Protein 2DCL (pdb70)

InterPro domains:
  IPR003793 UPF0166 [PF02641] (11-104)
  IPR011322 Nitrogen regulatory PII-like, alpha/beta [SSF54913] (8-104)
  IPR015867 Nitrogen regulatory protein PII/ATP phosphoribosyltransferase, C-terminal [G3DSA:3.30.70.120] (1-127)

Structure (mmCIF, N/CA/C/O backbone):
data_2DCL
#
_entry.id   2DCL
#
_cell.length_a   107.562
_cell.length_b   59.647
_cell.length_c   66.738
_cell.angle_alpha   90.00
_cell.angle_beta   122.47
_cell.angle_gamma   90.00
#
_symmetry.space_group_name_H-M   'C 1 2 1'
#
loop_
_entity.id
_entity.type
_entity.pdbx_description
1 polymer 'Hypothetical UPF0166 protein PH1503'
2 non-polymer 'ADENOSINE MONOPHOSPHATE'
3 water water
#
loop_
_atom_site.group_PDB
_atom_site.id
_atom_site.type_symbol
_atom_site.label_atom_id
_atom_site.label_alt_id
_atom_site.label_comp_id
_atom_site.label_asym_id
_atom_site.label_entity_id
_atom_site.label_seq_id
_atom_site.pdbx_PDB_ins_code
_atom_site.Cartn_x
_atom_site.Cartn_y
_atom_site.Cartn_z
_atom_site.occupancy
_atom_site.B_iso_or_equiv
_atom_site.auth_seq_id
_atom_site.auth_comp_id
_atom_site.auth_asym_id
_atom_site.auth_atom_id
_atom_site.pdbx_PDB_model_num
ATOM 1 N N . VAL A 1 2 ? 22.762 -51.452 -27.752 1.00 51.82 2 VAL A N 1
ATOM 2 C CA . VAL A 1 2 ? 21.998 -51.399 -26.476 1.00 53.21 2 VAL A CA 1
ATOM 3 C C . VAL A 1 2 ? 20.498 -51.313 -26.771 1.00 53.41 2 VAL A C 1
ATOM 4 O O . VAL A 1 2 ? 20.100 -51.193 -27.926 1.00 55.12 2 VAL A O 1
ATOM 8 N N . GLU A 1 3 ? 19.676 -51.374 -25.728 1.00 54.04 3 GLU A N 1
ATOM 9 C CA . GLU A 1 3 ? 18.226 -51.344 -25.880 1.00 56.55 3 GLU A CA 1
ATOM 10 C C . GLU A 1 3 ? 17.540 -50.176 -25.192 1.00 55.68 3 GLU A C 1
ATOM 11 O O . GLU A 1 3 ? 17.922 -49.768 -24.094 1.00 57.29 3 GLU A O 1
ATOM 17 N N . VAL A 1 4 ? 16.508 -49.653 -25.845 1.00 53.49 4 VAL A N 1
ATOM 18 C CA . VAL A 1 4 ? 15.725 -48.550 -25.306 1.00 51.32 4 VAL A CA 1
ATOM 19 C C . VAL A 1 4 ? 14.270 -48.873 -25.613 1.00 51.54 4 VAL A C 1
ATOM 20 O O . VAL A 1 4 ? 13.995 -49.824 -26.337 1.00 50.91 4 VAL A O 1
ATOM 24 N N . GLU A 1 5 ? 13.339 -48.112 -25.050 1.00 52.64 5 GLU A N 1
ATOM 25 C CA . GLU A 1 5 ? 11.925 -48.351 -25.313 1.00 54.72 5 GLU A CA 1
ATOM 26 C C . GLU A 1 5 ? 11.475 -47.550 -26.522 1.00 54.45 5 GLU A C 1
ATOM 27 O O . GLU A 1 5 ? 10.785 -48.080 -27.395 1.00 54.83 5 GLU A O 1
ATOM 33 N N . HIS A 1 6 ? 11.876 -46.277 -26.565 1.00 52.34 6 HIS A N 1
ATOM 34 C CA . HIS A 1 6 ? 11.537 -45.376 -27.662 1.00 50.32 6 HIS A CA 1
ATOM 35 C C . HIS A 1 6 ? 12.502 -44.199 -27.764 1.00 49.61 6 HIS A C 1
ATOM 36 O O . HIS A 1 6 ? 12.913 -43.632 -26.753 1.00 47.93 6 HIS A O 1
ATOM 43 N N . TRP A 1 7 ? 12.845 -43.822 -28.990 1.00 48.97 7 TRP A N 1
ATOM 44 C CA . TRP A 1 7 ? 13.707 -42.670 -29.220 1.00 48.18 7 TRP A CA 1
ATOM 45 C C . TRP A 1 7 ? 12.897 -41.602 -29.950 1.00 48.80 7 TRP A C 1
ATOM 46 O O . TRP A 1 7 ? 13.446 -40.635 -30.459 1.00 48.88 7 TRP A O 1
ATOM 57 N N . ASN A 1 8 ? 11.580 -41.788 -29.977 1.00 50.09 8 ASN A N 1
ATOM 58 C CA . ASN A 1 8 ? 10.667 -40.897 -30.689 1.00 51.75 8 ASN A CA 1
ATOM 59 C C . ASN A 1 8 ? 9.659 -40.226 -29.750 1.00 50.70 8 ASN A C 1
ATOM 60 O O . ASN A 1 8 ? 8.690 -39.607 -30.188 1.00 52.16 8 ASN A O 1
ATOM 65 N N . THR A 1 9 ? 9.886 -40.365 -28.458 1.00 47.33 9 THR A N 1
ATOM 66 C CA . THR A 1 9 ? 8.995 -39.814 -27.463 1.00 44.64 9 THR A CA 1
ATOM 67 C C . THR A 1 9 ? 9.218 -38.338 -27.160 1.00 42.21 9 THR A C 1
ATOM 68 O O . THR A 1 9 ? 10.267 -37.775 -27.446 1.00 42.49 9 THR A O 1
ATOM 72 N N . LEU A 1 10 ? 8.203 -37.720 -26.576 1.00 42.22 10 LEU A N 1
ATOM 73 C CA . LEU A 1 10 ? 8.256 -36.317 -26.190 1.00 42.91 10 LEU A CA 1
ATOM 74 C C . LEU A 1 10 ? 7.716 -36.228 -24.772 1.00 40.04 10 LEU A C 1
ATOM 75 O O . LEU A 1 10 ? 6.905 -37.046 -24.364 1.00 39.16 10 LEU A O 1
ATOM 80 N N . ARG A 1 11 ? 8.162 -35.215 -24.040 1.00 40.28 11 ARG A N 1
ATOM 81 C CA . ARG A 1 11 ? 7.713 -34.961 -22.680 1.00 38.36 11 ARG A CA 1
ATOM 82 C C . ARG A 1 11 ? 6.775 -33.752 -22.744 1.00 36.52 11 ARG A C 1
ATOM 83 O O . ARG A 1 11 ? 7.180 -32.670 -23.146 1.00 35.39 11 ARG A O 1
ATOM 91 N N . LEU A 1 12 ? 5.522 -33.947 -22.364 1.00 35.82 12 LEU A N 1
ATOM 92 C CA . LEU A 1 12 ? 4.543 -32.871 -22.384 1.00 40.57 12 LEU A CA 1
ATOM 93 C C . LEU A 1 12 ? 4.405 -32.333 -20.957 1.00 41.15 12 LEU A C 1
ATOM 94 O O . LEU A 1 12 ? 4.254 -33.113 -20.019 1.00 41.10 12 LEU A O 1
ATOM 99 N N . ARG A 1 13 ? 4.469 -31.017 -20.786 1.00 41.86 13 ARG A N 1
ATOM 100 C CA . ARG A 1 13 ? 4.315 -30.444 -19.449 1.00 45.51 13 ARG A CA 1
ATOM 101 C C . ARG A 1 13 ? 3.239 -29.373 -19.421 1.00 45.93 13 ARG A C 1
ATOM 102 O O . ARG A 1 13 ? 3.326 -28.344 -20.089 1.00 44.55 13 ARG A O 1
ATOM 110 N N . ILE A 1 14 ? 2.226 -29.644 -18.615 1.00 46.66 14 ILE A N 1
ATOM 111 C CA . ILE A 1 14 ? 1.091 -28.769 -18.460 1.00 47.54 14 ILE A CA 1
ATOM 112 C C . ILE A 1 14 ? 1.153 -28.060 -17.108 1.00 49.02 14 ILE A C 1
ATOM 113 O O . ILE A 1 14 ? 1.018 -28.690 -16.054 1.00 49.54 14 ILE A O 1
ATOM 118 N N . TYR A 1 15 ? 1.350 -26.747 -17.158 1.00 47.82 15 TYR A N 1
ATOM 119 C CA . TYR A 1 15 ? 1.425 -25.919 -15.970 1.00 49.23 15 TYR A CA 1
ATOM 120 C C . TYR A 1 15 ? 0.108 -25.194 -15.738 1.00 51.28 15 TYR A C 1
ATOM 121 O O . TYR A 1 15 ? -0.294 -24.363 -16.545 1.00 54.64 15 TYR A O 1
ATOM 130 N N . ILE A 1 16 ? -0.557 -25.495 -14.633 1.00 52.87 16 ILE A N 1
ATOM 131 C CA . ILE A 1 16 ? -1.818 -24.850 -14.309 1.00 54.22 16 ILE A CA 1
ATOM 132 C C . ILE A 1 16 ? -1.829 -24.386 -12.858 1.00 56.39 16 ILE A C 1
ATOM 133 O O . ILE A 1 16 ? -0.786 -24.320 -12.198 1.00 57.10 16 ILE A O 1
ATOM 138 N N . GLY A 1 17 ? -3.017 -24.056 -12.370 1.00 57.98 17 GLY A N 1
ATOM 139 C CA . GLY A 1 17 ? -3.156 -23.598 -11.006 1.00 57.87 17 GLY A CA 1
ATOM 140 C C . GLY A 1 17 ? -3.946 -24.615 -10.211 1.00 58.46 17 GLY A C 1
ATOM 141 O O . GLY A 1 17 ? -4.982 -25.099 -10.666 1.00 58.77 17 GLY A O 1
ATOM 142 N N . GLU A 1 18 ? -3.439 -24.942 -9.027 1.00 59.43 18 GLU A N 1
ATOM 143 C CA . GLU A 1 18 ? -4.070 -25.898 -8.129 1.00 62.92 18 GLU A CA 1
ATOM 144 C C . GLU A 1 18 ? -5.558 -25.576 -7.973 1.00 64.96 18 GLU A C 1
ATOM 145 O O . GLU A 1 18 ? -6.393 -26.472 -7.846 1.00 64.52 18 GLU A O 1
ATOM 151 N N . ASN A 1 19 ? -5.880 -24.288 -8.005 1.00 68.25 19 ASN A N 1
ATOM 152 C CA . ASN A 1 19 ? -7.254 -23.833 -7.838 1.00 71.79 19 ASN A CA 1
ATOM 153 C C . ASN A 1 19 ? -8.053 -23.712 -9.135 1.00 72.83 19 ASN A C 1
ATOM 154 O O . ASN A 1 19 ? -9.266 -23.481 -9.100 1.00 72.35 19 ASN A O 1
ATOM 159 N N . ASP A 1 20 ? -7.382 -23.865 -10.276 1.00 74.03 20 ASP A N 1
ATOM 160 C CA . ASP A 1 20 ? -8.057 -23.798 -11.566 1.00 75.96 20 ASP A CA 1
ATOM 161 C C . ASP A 1 20 ? -9.117 -24.888 -11.590 1.00 77.88 20 ASP A C 1
ATOM 162 O O . ASP A 1 20 ? -8.873 -26.025 -11.176 1.00 77.71 20 ASP A O 1
ATOM 167 N N . LYS A 1 21 ? -10.293 -24.535 -12.090 1.00 80.15 21 LYS A N 1
ATOM 168 C CA . LYS A 1 21 ? -11.412 -25.458 -12.122 1.00 82.08 21 LYS A CA 1
ATOM 169 C C . LYS A 1 21 ? -11.997 -25.625 -13.528 1.00 82.81 21 LYS A C 1
ATOM 170 O O . LYS A 1 21 ? -11.725 -24.829 -14.423 1.00 81.97 21 LYS A O 1
ATOM 176 N N . TRP A 1 22 ? -12.784 -26.680 -13.718 1.00 84.57 22 TRP A N 1
ATOM 177 C CA . TRP A 1 22 ? -13.422 -26.945 -15.004 1.00 86.59 22 TRP A CA 1
ATOM 178 C C . TRP A 1 22 ? -14.769 -27.611 -14.772 1.00 87.27 22 TRP A C 1
ATOM 179 O O . TRP A 1 22 ? -14.841 -28.719 -14.234 1.00 86.81 22 TRP A O 1
ATOM 190 N N . GLU A 1 23 ? -15.832 -26.925 -15.183 1.00 88.18 23 GLU A N 1
ATOM 191 C CA . GLU A 1 23 ? -17.191 -27.419 -15.001 1.00 89.00 23 GLU A CA 1
ATOM 192 C C . GLU A 1 23 ? -17.444 -27.766 -13.537 1.00 88.80 23 GLU A C 1
ATOM 193 O O . GLU A 1 23 ? -18.298 -28.596 -13.229 1.00 89.37 23 GLU A O 1
ATOM 199 N N . GLY A 1 24 ? -16.688 -27.130 -12.643 1.00 88.19 24 GLY A N 1
ATOM 200 C CA . GLY A 1 24 ? -16.854 -27.371 -11.220 1.00 86.93 24 GLY A CA 1
ATOM 201 C C . GLY A 1 24 ? -15.779 -28.202 -10.537 1.00 86.21 24 GLY A C 1
ATOM 202 O O . GLY A 1 24 ? -15.707 -28.212 -9.306 1.00 86.16 24 GLY A O 1
ATOM 203 N N . ARG A 1 25 ? -14.948 -28.895 -11.317 1.00 84.62 25 ARG A N 1
ATOM 204 C CA . ARG A 1 25 ? -13.880 -29.737 -10.765 1.00 82.65 25 ARG A CA 1
ATOM 205 C C . ARG A 1 25 ? -12.477 -29.162 -10.959 1.00 79.72 25 ARG A C 1
ATOM 206 O O . ARG A 1 25 ? -12.294 -28.189 -11.687 1.00 80.44 25 ARG A O 1
ATOM 214 N N . PRO A 1 26 ? -11.470 -29.746 -10.282 1.00 77.17 26 PRO A N 1
ATOM 215 C CA . PRO A 1 26 ? -10.079 -29.292 -10.389 1.00 74.39 26 PRO A CA 1
ATOM 216 C C . PRO A 1 26 ? -9.544 -29.584 -11.785 1.00 71.71 26 PRO A C 1
ATOM 217 O O . PRO A 1 26 ? -9.569 -30.724 -12.243 1.00 69.29 26 PRO A O 1
ATOM 221 N N . LEU A 1 27 ? -9.052 -28.548 -12.452 1.00 71.15 27 LEU A N 1
ATOM 222 C CA . LEU A 1 27 ? -8.533 -28.679 -13.805 1.00 69.89 27 LEU A CA 1
ATOM 223 C C . LEU A 1 27 ? -7.523 -29.811 -13.988 1.00 68.12 27 LEU A C 1
ATOM 224 O O . LEU A 1 27 ? -7.484 -30.432 -15.045 1.00 67.49 27 LEU A O 1
ATOM 229 N N . TYR A 1 28 ? -6.704 -30.095 -12.979 1.00 66.69 28 TYR A N 1
ATOM 230 C CA . TYR A 1 28 ? -5.721 -31.157 -13.149 1.00 64.89 28 TYR A CA 1
ATOM 231 C C . TYR A 1 28 ? -6.348 -32.538 -13.038 1.00 64.44 28 TYR A C 1
ATOM 232 O O . TYR A 1 28 ? -5.961 -33.458 -13.757 1.00 63.27 28 TYR A O 1
ATOM 241 N N . LYS A 1 29 ? -7.326 -32.683 -12.151 1.00 64.93 29 LYS A N 1
ATOM 242 C CA . LYS A 1 29 ? -8.010 -33.958 -11.995 1.00 64.85 29 LYS A CA 1
ATOM 243 C C . LYS A 1 29 ? -8.782 -34.277 -13.276 1.00 64.80 29 LYS A C 1
ATOM 244 O O . LYS A 1 29 ? -8.866 -35.439 -13.679 1.00 64.10 29 LYS A O 1
ATOM 250 N N . VAL A 1 30 ? -9.339 -33.248 -13.917 1.00 65.29 30 VAL A N 1
ATOM 251 C CA . VAL A 1 30 ? -10.106 -33.446 -15.150 1.00 65.49 30 VAL A CA 1
ATOM 252 C C . VAL A 1 30 ? -9.185 -33.847 -16.298 1.00 65.07 30 VAL A C 1
ATOM 253 O O . VAL A 1 30 ? -9.496 -34.754 -17.072 1.00 64.64 30 VAL A O 1
ATOM 257 N N . ILE A 1 31 ? -8.043 -33.175 -16.396 1.00 63.98 31 ILE A N 1
ATOM 258 C CA . ILE A 1 31 ? -7.079 -33.484 -17.440 1.00 62.88 31 ILE A CA 1
ATOM 259 C C . ILE A 1 31 ? -6.599 -34.923 -17.316 1.00 63.10 31 ILE A C 1
ATOM 260 O O . ILE A 1 31 ? -6.637 -35.683 -18.281 1.00 61.85 31 ILE A O 1
ATOM 265 N N . VAL A 1 32 ? -6.151 -35.295 -16.122 1.00 63.26 32 VAL A N 1
ATOM 266 C CA . VAL A 1 32 ? -5.665 -36.649 -15.897 1.00 65.25 32 VAL A CA 1
ATOM 267 C C . VAL A 1 32 ? -6.719 -37.685 -16.270 1.00 65.84 32 VAL A C 1
ATOM 268 O O . VAL A 1 32 ? -6.394 -38.740 -16.818 1.00 65.05 32 VAL A O 1
ATOM 272 N N . GLU A 1 33 ? -7.978 -37.381 -15.965 1.00 67.88 33 GLU A N 1
ATOM 273 C CA . GLU A 1 33 ? -9.087 -38.274 -16.282 1.00 69.54 33 GLU A CA 1
ATOM 274 C C . GLU A 1 33 ? -9.076 -38.465 -17.795 1.00 68.84 33 GLU A C 1
ATOM 275 O O . GLU A 1 33 ? -9.061 -39.589 -18.300 1.00 68.47 33 GLU A O 1
ATOM 281 N N . LYS A 1 34 ? -9.070 -37.347 -18.512 1.00 69.22 34 LYS A N 1
ATOM 282 C CA . LYS A 1 34 ? -9.033 -37.359 -19.967 1.00 70.19 34 LYS A CA 1
ATOM 283 C C . LYS A 1 34 ? -7.887 -38.252 -20.441 1.00 70.77 34 LYS A C 1
ATOM 284 O O . LYS A 1 34 ? -8.115 -39.262 -21.111 1.00 70.98 34 LYS A O 1
ATOM 290 N N . LEU A 1 35 ? -6.664 -37.872 -20.070 1.00 70.19 35 LEU A N 1
ATOM 291 C CA . LEU A 1 35 ? -5.453 -38.600 -20.435 1.00 70.11 35 LEU A CA 1
ATOM 292 C C . LEU A 1 35 ? -5.587 -40.102 -20.226 1.00 71.34 35 LEU A C 1
ATOM 293 O O . LEU A 1 35 ? -5.050 -40.897 -20.997 1.00 71.65 35 LEU A O 1
ATOM 298 N N . ARG A 1 36 ? -6.303 -40.488 -19.178 1.00 72.27 36 ARG A N 1
ATOM 299 C CA . ARG A 1 36 ? -6.475 -41.897 -18.862 1.00 74.69 36 ARG A CA 1
ATOM 300 C C . ARG A 1 36 ? -7.516 -42.555 -19.760 1.00 75.75 36 ARG A C 1
ATOM 301 O O . ARG A 1 36 ? -7.463 -43.758 -20.018 1.00 75.57 36 ARG A O 1
ATOM 309 N N . GLU A 1 37 ? -8.460 -41.761 -20.250 1.00 76.37 37 GLU A N 1
ATOM 310 C CA . GLU A 1 37 ? -9.499 -42.303 -21.111 1.00 78.31 37 GLU A CA 1
ATOM 311 C C . GLU A 1 37 ? -9.104 -42.247 -22.593 1.00 77.80 37 GLU A C 1
ATOM 312 O O . GLU A 1 37 ? -9.720 -42.901 -23.435 1.00 77.92 37 GLU A O 1
ATOM 318 N N . MET A 1 38 ? -8.076 -41.463 -22.910 1.00 76.56 38 MET A N 1
ATOM 319 C CA . MET A 1 38 ? -7.588 -41.362 -24.286 1.00 74.84 38 MET A CA 1
ATOM 320 C C . MET A 1 38 ? -6.523 -42.432 -24.507 1.00 73.84 38 MET A C 1
ATOM 321 O O . MET A 1 38 ? -5.980 -42.567 -25.602 1.00 74.15 38 MET A O 1
ATOM 326 N N . GLY A 1 39 ? -6.221 -43.183 -23.450 1.00 73.32 39 GLY A N 1
ATOM 327 C CA . GLY A 1 39 ? -5.223 -44.238 -23.533 1.00 70.97 39 GLY A CA 1
ATOM 328 C C . GLY A 1 39 ? -3.770 -43.783 -23.577 1.00 69.08 39 GLY A C 1
ATOM 329 O O . GLY A 1 39 ? -2.944 -44.436 -24.215 1.00 68.28 39 GLY A O 1
ATOM 330 N N . ILE A 1 40 ? -3.450 -42.679 -22.903 1.00 67.30 40 ILE A N 1
ATOM 331 C CA . ILE A 1 40 ? -2.077 -42.170 -22.882 1.00 65.61 40 ILE A CA 1
ATOM 332 C C . ILE A 1 40 ? -1.152 -43.066 -22.054 1.00 63.90 40 ILE A C 1
ATOM 333 O O . ILE A 1 40 ? -1.582 -43.691 -21.081 1.00 63.43 40 ILE A O 1
ATOM 338 N N . ALA A 1 41 ? 0.116 -43.127 -22.458 1.00 61.94 41 ALA A N 1
ATOM 339 C CA . ALA A 1 41 ? 1.122 -43.958 -21.789 1.00 60.83 41 ALA A CA 1
ATOM 340 C C . ALA A 1 41 ? 1.057 -43.851 -20.272 1.00 58.81 41 ALA A C 1
ATOM 341 O O . ALA A 1 41 ? 1.028 -44.862 -19.568 1.00 60.76 41 ALA A O 1
ATOM 343 N N . GLY A 1 42 ? 1.030 -42.623 -19.775 1.00 56.92 42 GLY A N 1
ATOM 344 C CA . GLY A 1 42 ? 0.966 -42.402 -18.344 1.00 55.34 42 GLY A CA 1
ATOM 345 C C . GLY A 1 42 ? 1.090 -40.927 -18.050 1.00 53.72 42 GLY A C 1
ATOM 346 O O . GLY A 1 42 ? 1.174 -40.110 -18.969 1.00 54.60 42 GLY A O 1
ATOM 347 N N . ALA A 1 43 ? 1.105 -40.578 -16.771 1.00 51.61 43 ALA A N 1
ATOM 348 C CA . ALA A 1 43 ? 1.223 -39.183 -16.377 1.00 49.74 43 ALA A CA 1
ATOM 349 C C . ALA A 1 43 ? 1.751 -39.069 -14.953 1.00 48.16 43 ALA A C 1
ATOM 350 O O . ALA A 1 43 ? 1.585 -39.977 -14.144 1.00 48.09 43 ALA A O 1
ATOM 352 N N . THR A 1 44 ? 2.398 -37.945 -14.654 1.00 47.12 44 THR A N 1
ATOM 353 C CA . THR A 1 44 ? 2.923 -37.694 -13.311 1.00 45.97 44 THR A CA 1
ATOM 354 C C . THR A 1 44 ? 2.555 -36.246 -12.984 1.00 44.45 44 THR A C 1
ATOM 355 O O . THR A 1 44 ? 2.859 -35.340 -13.756 1.00 43.51 44 THR A O 1
ATOM 359 N N . VAL A 1 45 ? 1.894 -36.031 -11.845 1.00 44.84 45 VAL A N 1
ATOM 360 C CA . VAL A 1 45 ? 1.512 -34.680 -11.436 1.00 47.08 45 VAL A CA 1
ATOM 361 C C . VAL A 1 45 ? 2.343 -34.171 -10.262 1.00 47.25 45 VAL A C 1
ATOM 362 O O . VAL A 1 45 ? 2.539 -34.881 -9.277 1.00 47.00 45 VAL A O 1
ATOM 366 N N . TYR A 1 46 ? 2.810 -32.931 -10.380 1.00 48.25 46 TYR A N 1
ATOM 367 C CA . TYR A 1 46 ? 3.604 -32.297 -9.340 1.00 50.66 46 TYR A CA 1
ATOM 368 C C . TYR A 1 46 ? 2.915 -31.050 -8.835 1.00 52.04 46 TYR A C 1
ATOM 369 O O . TYR A 1 46 ? 2.135 -30.424 -9.551 1.00 53.66 46 TYR A O 1
ATOM 378 N N . ARG A 1 47 ? 3.244 -30.669 -7.610 1.00 52.11 47 ARG A N 1
ATOM 379 C CA . ARG A 1 47 ? 2.684 -29.475 -7.018 1.00 52.74 47 ARG A CA 1
ATOM 380 C C . ARG A 1 47 ? 3.874 -28.672 -6.500 1.00 52.77 47 ARG A C 1
ATOM 381 O O . ARG A 1 47 ? 4.585 -29.122 -5.607 1.00 52.67 47 ARG A O 1
ATOM 389 N N . GLY A 1 48 ? 4.120 -27.509 -7.096 1.00 52.18 48 GLY A N 1
ATOM 390 C CA . GLY A 1 48 ? 5.235 -26.691 -6.667 1.00 50.64 48 GLY A CA 1
ATOM 391 C C . GLY A 1 48 ? 4.899 -26.077 -5.328 1.00 50.50 48 GLY A C 1
ATOM 392 O O . GLY A 1 48 ? 3.794 -26.270 -4.819 1.00 49.16 48 GLY A O 1
ATOM 393 N N . ILE A 1 49 ? 5.844 -25.349 -4.746 1.00 50.46 49 ILE A N 1
ATOM 394 C CA . ILE A 1 49 ? 5.593 -24.712 -3.460 1.00 51.06 49 ILE A CA 1
ATOM 395 C C . ILE A 1 49 ? 5.211 -23.265 -3.741 1.00 51.61 49 ILE A C 1
ATOM 396 O O . ILE A 1 49 ? 4.547 -22.613 -2.943 1.00 52.31 49 ILE A O 1
ATOM 401 N N . TYR A 1 50 ? 5.624 -22.776 -4.901 1.00 52.88 50 TYR A N 1
ATOM 402 C CA . TYR A 1 50 ? 5.308 -21.415 -5.302 1.00 54.52 50 TYR A CA 1
ATOM 403 C C . TYR A 1 50 ? 5.494 -21.251 -6.795 1.00 54.74 50 TYR A C 1
ATOM 404 O O . TYR A 1 50 ? 6.323 -21.921 -7.412 1.00 55.51 50 TYR A O 1
ATOM 413 N N . GLY A 1 51 ? 4.719 -20.341 -7.364 1.00 55.41 51 GLY A N 1
ATOM 414 C CA . GLY A 1 51 ? 4.822 -20.064 -8.778 1.00 56.13 51 GLY A CA 1
ATOM 415 C C . GLY A 1 51 ? 4.141 -18.758 -9.147 1.00 56.67 51 GLY A C 1
ATOM 416 O O . GLY A 1 51 ? 3.265 -18.273 -8.427 1.00 54.14 51 GLY A O 1
ATOM 417 N N . PHE A 1 52 ? 4.567 -18.176 -10.262 1.00 57.21 52 PHE A N 1
ATOM 418 C CA . PHE A 1 52 ? 3.972 -16.947 -10.766 1.00 59.42 52 PHE A CA 1
ATOM 419 C C . PHE A 1 52 ? 4.131 -16.979 -12.280 1.00 61.37 52 PHE A C 1
ATOM 420 O O . PHE A 1 52 ? 5.201 -17.322 -12.791 1.00 62.93 52 PHE A O 1
ATOM 428 N N . GLY A 1 53 ? 3.054 -16.662 -12.993 1.00 63.65 53 GLY A N 1
ATOM 429 C CA . GLY A 1 53 ? 3.097 -16.675 -14.446 1.00 64.43 53 GLY A CA 1
ATOM 430 C C . GLY A 1 53 ? 2.548 -15.406 -15.064 1.00 65.52 53 GLY A C 1
ATOM 431 O O . GLY A 1 53 ? 2.950 -14.300 -14.696 1.00 66.70 53 GLY A O 1
ATOM 432 N N . THR A 1 68 ? -2.661 -18.958 -0.986 1.00 85.76 68 THR A N 1
ATOM 433 C CA . THR A 1 68 ? -2.442 -18.656 -2.393 1.00 85.57 68 THR A CA 1
ATOM 434 C C . THR A 1 68 ? -2.472 -19.905 -3.280 1.00 84.30 68 THR A C 1
ATOM 435 O O . THR A 1 68 ? -2.592 -21.044 -2.832 1.00 84.51 68 THR A O 1
ATOM 439 N N . ASP A 1 69 ? -2.399 -19.623 -4.595 1.00 81.98 69 ASP A N 1
ATOM 440 C CA . ASP A 1 69 ? -2.446 -20.645 -5.641 1.00 79.30 69 ASP A CA 1
ATOM 441 C C . ASP A 1 69 ? -1.137 -21.438 -5.719 1.00 75.64 69 ASP A C 1
ATOM 442 O O . ASP A 1 69 ? -0.051 -20.880 -5.810 1.00 76.44 69 ASP A O 1
ATOM 447 N N . LEU A 1 70 ? -1.249 -22.786 -5.650 1.00 70.15 70 LEU A N 1
ATOM 448 C CA . LEU A 1 70 ? -0.071 -23.639 -5.867 1.00 63.69 70 LEU A CA 1
ATOM 449 C C . LEU A 1 70 ? -0.028 -24.149 -7.315 1.00 58.97 70 LEU A C 1
ATOM 450 O O . LEU A 1 70 ? -1.007 -24.649 -7.857 1.00 57.59 70 LEU A O 1
ATOM 455 N N . PRO A 1 71 ? 1.148 -24.008 -7.958 1.00 55.45 71 PRO A N 1
ATOM 456 C CA . PRO A 1 71 ? 1.309 -24.462 -9.332 1.00 53.88 71 PRO A CA 1
ATOM 457 C C . PRO A 1 71 ? 1.147 -25.969 -9.416 1.00 52.74 71 PRO A C 1
ATOM 458 O O . PRO A 1 71 ? 1.626 -26.714 -8.572 1.00 52.29 71 PRO A O 1
ATOM 462 N N . ILE A 1 72 ? 0.448 -26.414 -10.447 1.00 52.32 72 ILE A N 1
ATOM 463 C CA . ILE A 1 72 ? 0.248 -27.834 -10.646 1.00 50.86 72 ILE A CA 1
ATOM 464 C C . ILE A 1 72 ? 0.772 -28.152 -12.032 1.00 50.57 72 ILE A C 1
ATOM 465 O O . ILE A 1 72 ? 0.402 -27.511 -13.014 1.00 51.68 72 ILE A O 1
ATOM 470 N N . ILE A 1 73 ? 1.644 -29.147 -12.101 1.00 49.41 73 ILE A N 1
ATOM 471 C CA . ILE A 1 73 ? 2.256 -29.532 -13.362 1.00 46.91 73 ILE A CA 1
ATOM 472 C C . ILE A 1 73 ? 1.943 -31.009 -13.683 1.00 47.75 73 ILE A C 1
ATOM 473 O O . ILE A 1 73 ? 2.336 -31.900 -12.944 1.00 47.62 73 ILE A O 1
ATOM 478 N N . VAL A 1 74 ? 1.213 -31.248 -14.777 1.00 47.50 74 VAL A N 1
ATOM 479 C CA . VAL A 1 74 ? 0.939 -32.625 -15.171 1.00 46.03 74 VAL A CA 1
ATOM 480 C C . VAL A 1 74 ? 1.973 -32.888 -16.243 1.00 45.55 74 VAL A C 1
ATOM 481 O O . VAL A 1 74 ? 2.090 -32.122 -17.208 1.00 46.17 74 VAL A O 1
ATOM 485 N N . GLU A 1 75 ? 2.693 -33.992 -16.086 1.00 42.83 75 GLU A N 1
ATOM 486 C CA . GLU A 1 75 ? 3.708 -34.338 -17.034 1.00 39.31 75 GLU A CA 1
ATOM 487 C C . GLU A 1 75 ? 3.299 -35.610 -17.748 1.00 39.37 75 GLU A C 1
ATOM 488 O O . GLU A 1 75 ? 2.808 -36.547 -17.123 1.00 41.11 75 GLU A O 1
ATOM 494 N N . VAL A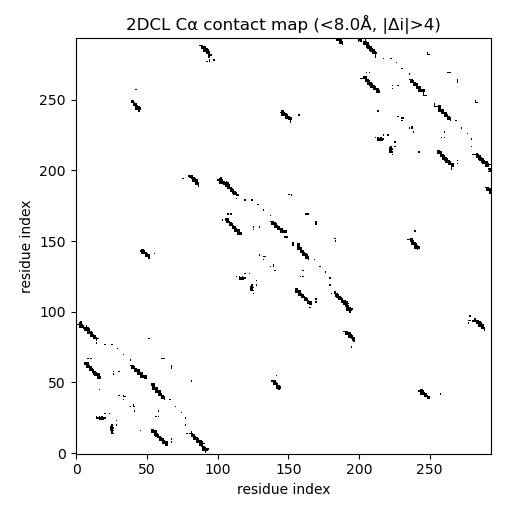 1 76 ? 3.521 -35.644 -19.054 1.00 38.40 76 VAL A N 1
ATOM 495 C CA . VAL A 1 76 ? 3.165 -36.799 -19.857 1.00 38.17 76 VAL A CA 1
ATOM 496 C C . VAL A 1 76 ? 4.262 -37.103 -20.862 1.00 37.76 76 VAL A C 1
ATOM 497 O O . VAL A 1 76 ? 4.698 -36.221 -21.595 1.00 37.79 76 VAL A O 1
ATOM 501 N N . VAL A 1 77 ? 4.719 -38.351 -20.880 1.00 38.86 77 VAL A N 1
ATOM 502 C CA . VAL A 1 77 ? 5.754 -38.787 -21.824 1.00 40.77 77 VAL A CA 1
ATOM 503 C C . VAL A 1 77 ? 5.094 -39.832 -22.735 1.00 43.45 77 VAL A C 1
ATOM 504 O O . VAL A 1 77 ? 4.549 -40.823 -22.257 1.00 43.59 77 VAL A O 1
ATOM 508 N N . ASP A 1 78 ? 5.141 -39.618 -24.043 1.00 46.08 78 ASP A N 1
ATOM 509 C CA . ASP A 1 78 ? 4.478 -40.564 -24.937 1.00 49.77 78 ASP A CA 1
ATOM 510 C C . ASP A 1 78 ? 4.858 -40.220 -26.377 1.00 51.70 78 ASP A C 1
ATOM 511 O O . ASP A 1 78 ? 5.603 -39.270 -26.625 1.00 50.69 78 ASP A O 1
ATOM 516 N N . ARG A 1 79 ? 4.325 -40.979 -27.327 1.00 55.85 79 ARG A N 1
ATOM 517 C CA . ARG A 1 79 ? 4.598 -40.710 -28.732 1.00 58.47 79 ARG A CA 1
ATOM 518 C C . ARG A 1 79 ? 4.165 -39.297 -29.012 1.00 58.53 79 ARG A C 1
ATOM 519 O O . ARG A 1 79 ? 3.102 -38.884 -28.563 1.00 57.73 79 ARG A O 1
ATOM 527 N N . GLY A 1 80 ? 4.977 -38.551 -29.748 1.00 59.84 80 GLY A N 1
ATOM 528 C CA . GLY A 1 80 ? 4.626 -37.170 -30.024 1.00 61.26 80 GLY A CA 1
ATOM 529 C C . GLY A 1 80 ? 3.283 -37.071 -30.711 1.00 62.22 80 GLY A C 1
ATOM 530 O O . GLY A 1 80 ? 2.682 -35.998 -30.844 1.00 62.85 80 GLY A O 1
ATOM 531 N N . HIS A 1 81 ? 2.799 -38.231 -31.117 1.00 60.75 81 HIS A N 1
ATOM 532 C CA . HIS A 1 81 ? 1.561 -38.352 -31.845 1.00 59.32 81 HIS A CA 1
ATOM 533 C C . HIS A 1 81 ? 0.332 -38.490 -30.935 1.00 59.69 81 HIS A C 1
ATOM 534 O O . HIS A 1 81 ? -0.803 -38.252 -31.357 1.00 60.22 81 HIS A O 1
ATOM 541 N N . ASN A 1 82 ? 0.572 -38.852 -29.679 1.00 58.60 82 ASN A N 1
ATOM 542 C CA . ASN A 1 82 ? -0.488 -38.942 -28.683 1.00 56.34 82 ASN A CA 1
ATOM 543 C C . ASN A 1 82 ? -0.455 -37.573 -27.993 1.00 54.94 82 ASN A C 1
ATOM 544 O O . ASN A 1 82 ? -1.495 -36.976 -27.700 1.00 52.74 82 ASN A O 1
ATOM 549 N N . ILE A 1 83 ? 0.757 -37.074 -27.754 1.00 53.26 83 ILE A N 1
ATOM 550 C CA . ILE A 1 83 ? 0.934 -35.780 -27.104 1.00 55.29 83 ILE A CA 1
ATOM 551 C C . ILE A 1 83 ? 0.130 -34.704 -27.827 1.00 57.40 83 ILE A C 1
ATOM 552 O O . ILE A 1 83 ? -0.549 -33.901 -27.191 1.00 58.80 83 ILE A O 1
ATOM 557 N N . GLU A 1 84 ? 0.20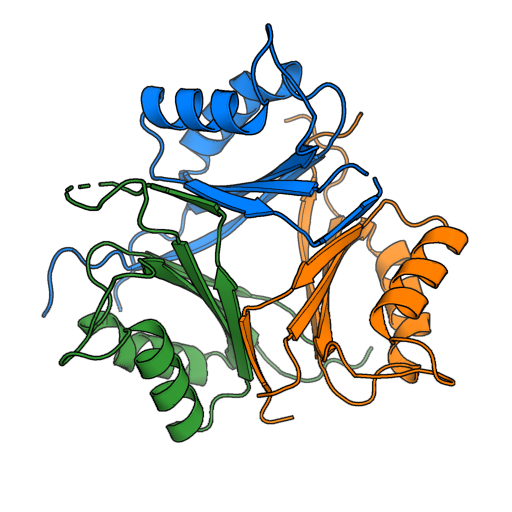9 -34.675 -29.153 1.00 61.32 84 GLU A N 1
ATOM 558 C CA . GLU A 1 84 ? -0.537 -33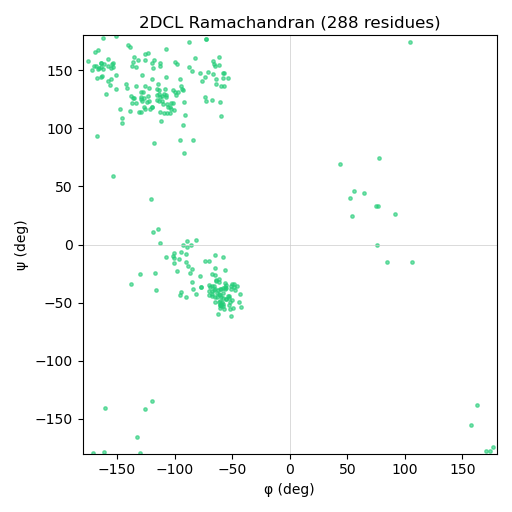.678 -29.907 1.00 63.44 84 GLU A CA 1
ATOM 559 C C . GLU A 1 84 ? -2.036 -33.928 -29.814 1.00 63.33 84 GLU A C 1
ATOM 560 O O . GLU A 1 84 ? -2.834 -32.991 -29.762 1.00 63.25 84 GLU A O 1
ATOM 566 N N . LYS A 1 85 ? -2.422 -35.194 -29.778 1.00 63.72 85 LYS A N 1
ATOM 567 C CA . LYS A 1 85 ? -3.827 -35.534 -29.643 1.00 65.15 85 LYS A CA 1
ATOM 568 C C . LYS A 1 85 ? -4.277 -34.934 -28.304 1.00 65.91 85 LYS A C 1
ATOM 569 O O . LYS A 1 85 ? -5.379 -34.389 -28.177 1.00 66.32 85 LYS A O 1
ATOM 575 N N . VAL A 1 86 ? -3.391 -35.013 -27.313 1.00 65.99 86 VAL A N 1
ATOM 576 C CA . VAL A 1 86 ? -3.661 -34.486 -25.976 1.00 64.90 86 VAL A CA 1
ATOM 577 C C . VAL A 1 86 ? -3.690 -32.962 -25.947 1.00 64.49 86 VAL A C 1
ATOM 578 O O . VAL A 1 86 ? -4.516 -32.367 -25.260 1.00 63.56 86 VAL A O 1
ATOM 582 N N . VAL A 1 87 ? -2.777 -32.340 -26.686 1.00 65.48 87 VAL A N 1
ATOM 583 C CA . VAL A 1 87 ? -2.689 -30.885 -26.748 1.00 67.40 87 VAL A CA 1
ATOM 584 C C . VAL A 1 87 ? -3.996 -30.274 -27.237 1.00 68.69 87 VAL A C 1
ATOM 585 O O . VAL A 1 87 ? -4.535 -29.358 -26.615 1.00 68.87 87 VAL A O 1
ATOM 589 N N . ASN A 1 88 ? -4.497 -30.786 -28.357 1.00 70.02 88 ASN A N 1
ATOM 590 C CA . ASN A 1 88 ? -5.738 -30.287 -28.930 1.00 72.02 88 ASN A CA 1
ATOM 591 C C . ASN A 1 88 ? -6.868 -30.255 -27.901 1.00 72.59 88 ASN A C 1
ATOM 592 O O . ASN A 1 88 ? -7.476 -29.207 -27.662 1.00 73.33 88 ASN A O 1
ATOM 597 N N . VAL A 1 89 ? -7.125 -31.404 -27.282 1.00 73.17 89 VAL A N 1
ATOM 598 C CA . VAL A 1 89 ? -8.193 -31.544 -26.296 1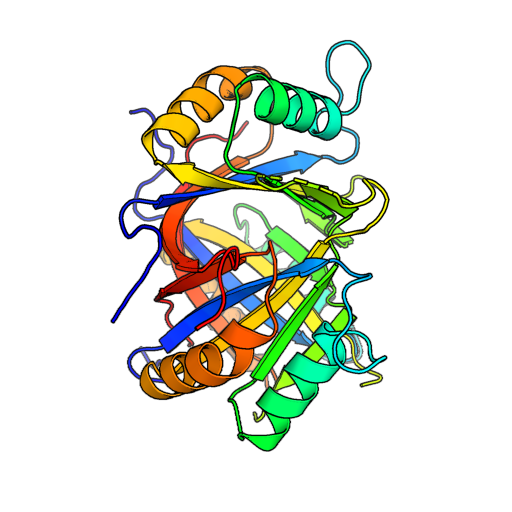.00 73.96 89 VAL A CA 1
ATOM 599 C C . VAL A 1 89 ? -8.041 -30.752 -25.002 1.00 74.67 89 VAL A C 1
ATOM 600 O O . VAL A 1 89 ? -8.979 -30.695 -24.209 1.00 74.87 89 VAL A O 1
ATOM 604 N N . ILE A 1 90 ? -6.876 -30.148 -24.781 1.00 75.42 90 ILE A N 1
ATOM 605 C CA . ILE A 1 90 ? -6.644 -29.393 -23.550 1.00 75.86 90 ILE A CA 1
ATOM 606 C C . ILE A 1 90 ? -6.387 -27.900 -23.770 1.00 75.94 90 ILE A C 1
ATOM 607 O O . ILE A 1 90 ? -6.620 -27.092 -22.874 1.00 76.20 90 ILE A O 1
ATOM 612 N N . LYS A 1 91 ? -5.910 -27.538 -24.958 1.00 76.29 91 LYS A N 1
ATOM 613 C CA . LYS A 1 91 ? -5.618 -26.141 -25.283 1.00 77.78 91 LYS A CA 1
ATOM 614 C C . LYS A 1 91 ? -6.762 -25.198 -24.884 1.00 79.10 91 LYS A C 1
ATOM 615 O O . LYS A 1 91 ? -6.520 -24.083 -24.422 1.00 78.74 91 LYS A O 1
ATOM 621 N N . PRO A 1 92 ? -8.025 -25.627 -25.071 1.00 80.37 92 PRO A N 1
ATOM 622 C CA . PRO A 1 92 ? -9.169 -24.779 -24.710 1.00 81.93 92 PRO A CA 1
ATOM 623 C C . PRO A 1 92 ? -9.462 -24.732 -23.209 1.00 82.98 92 PRO A C 1
ATOM 624 O O . PRO A 1 92 ? -9.853 -23.691 -22.679 1.00 83.27 92 PRO A O 1
ATOM 628 N N . MET A 1 93 ? -9.276 -25.866 -22.534 1.00 83.98 93 MET A N 1
ATOM 629 C CA . MET A 1 93 ? -9.524 -25.975 -21.094 1.00 84.28 93 MET A CA 1
ATOM 630 C C . MET A 1 93 ? -8.577 -25.112 -20.268 1.00 84.05 93 MET A C 1
ATOM 631 O O . MET A 1 93 ? -8.902 -24.718 -19.151 1.00 83.68 93 MET A O 1
ATOM 636 N N . ILE A 1 94 ? -7.404 -24.837 -20.823 1.00 84.58 94 ILE A N 1
ATOM 637 C CA . ILE A 1 94 ? -6.398 -24.038 -20.140 1.00 85.54 94 ILE A CA 1
ATOM 638 C C . ILE A 1 94 ? -6.528 -22.552 -20.486 1.00 86.07 94 ILE A C 1
ATOM 639 O O . ILE A 1 94 ? -5.775 -22.028 -21.310 1.00 85.85 94 ILE A O 1
ATOM 644 N N . LYS A 1 95 ? -7.482 -21.880 -19.853 1.00 86.76 95 LYS A N 1
ATOM 645 C CA . LYS A 1 95 ? -7.710 -20.471 -20.101 1.00 87.41 95 LYS A CA 1
ATOM 646 C C . LYS A 1 95 ? -6.471 -19.640 -19.883 1.00 87.35 95 LYS A C 1
ATOM 647 O O . LYS A 1 95 ? -6.227 -18.650 -20.587 1.00 88.65 95 LYS A O 1
ATOM 653 N N . ASP A 1 96 ? -5.667 -20.027 -18.906 1.00 86.00 96 ASP A N 1
ATOM 654 C CA . ASP A 1 96 ? -4.450 -19.262 -18.640 1.00 83.99 96 ASP A CA 1
ATOM 655 C C . ASP A 1 96 ? -3.543 -20.217 -17.882 1.00 81.10 96 ASP A C 1
ATOM 656 O O . ASP A 1 96 ? -3.953 -20.884 -16.930 1.00 81.13 96 ASP A O 1
ATOM 661 N N . GLY A 1 97 ? -2.312 -20.317 -18.376 1.00 77.46 97 GLY A N 1
ATOM 662 C CA . GLY A 1 97 ? -1.291 -21.190 -17.819 1.00 71.95 97 GLY A CA 1
ATOM 663 C C . GLY A 1 97 ? -0.204 -21.356 -18.870 1.00 67.73 97 GLY A C 1
ATOM 664 O O . GLY A 1 97 ? 0.174 -20.385 -19.530 1.00 68.43 97 GLY A O 1
ATOM 665 N N . MET A 1 98 ? 0.301 -22.576 -19.034 1.00 62.69 98 MET A N 1
ATOM 666 C CA . MET A 1 98 ? 1.352 -22.832 -20.018 1.00 56.96 98 MET A CA 1
ATOM 667 C C . MET A 1 98 ? 1.529 -24.309 -20.348 1.00 55.35 98 MET A C 1
ATOM 668 O O . MET A 1 98 ? 1.382 -25.174 -19.484 1.00 53.40 98 MET A O 1
ATOM 673 N N . ILE A 1 99 ? 1.840 -24.582 -21.614 1.00 52.90 99 ILE A N 1
ATOM 674 C CA . ILE A 1 99 ? 2.075 -25.936 -22.090 1.00 50.21 99 ILE A CA 1
ATOM 675 C C . ILE A 1 99 ? 3.440 -25.963 -22.773 1.00 48.28 99 ILE A C 1
ATOM 676 O O . ILE A 1 99 ? 3.788 -25.071 -23.551 1.00 46.41 99 ILE A O 1
ATOM 681 N N . THR A 1 100 ? 4.203 -27.010 -22.478 1.00 44.67 100 THR A N 1
ATOM 682 C CA . THR A 1 100 ? 5.534 -27.131 -23.046 1.00 42.43 100 THR A CA 1
ATOM 683 C C . THR A 1 100 ? 5.778 -28.545 -23.534 1.00 40.77 100 THR A C 1
ATOM 684 O O . THR A 1 100 ? 5.139 -29.491 -23.074 1.00 40.86 100 THR A O 1
ATOM 688 N N . VAL A 1 101 ? 6.716 -28.689 -24.459 1.00 39.46 101 VAL A N 1
ATOM 689 C CA . VAL A 1 101 ? 7.040 -29.992 -24.990 1.00 38.98 101 VAL A CA 1
ATOM 690 C C . VAL A 1 101 ? 8.471 -30.002 -25.521 1.00 38.61 101 VAL A C 1
ATOM 691 O O . VAL A 1 101 ? 8.956 -29.007 -26.054 1.00 39.98 101 VAL A O 1
ATOM 695 N N . GLU A 1 102 ? 9.158 -31.118 -25.326 1.00 38.29 102 GLU A N 1
ATOM 696 C CA . GLU A 1 102 ? 10.503 -31.270 -25.841 1.00 40.21 102 GLU A CA 1
ATOM 697 C C . GLU A 1 102 ? 10.831 -32.754 -25.880 1.00 39.60 102 GLU A C 1
ATOM 698 O O . GLU A 1 102 ? 10.236 -33.559 -25.150 1.00 40.27 102 GLU A O 1
ATOM 704 N N . PRO A 1 103 ? 11.761 -33.144 -26.759 1.00 40.52 103 PRO A N 1
ATOM 705 C CA . PRO A 1 103 ? 12.165 -34.543 -26.903 1.00 42.07 103 PRO A CA 1
ATOM 706 C C . PRO A 1 103 ? 12.772 -35.166 -25.656 1.00 42.78 103 PRO A C 1
ATOM 707 O O . PRO A 1 103 ? 13.320 -34.479 -24.797 1.00 43.43 103 PRO A O 1
ATOM 711 N N . THR A 1 104 ? 12.660 -36.482 -25.581 1.00 43.98 104 THR A N 1
ATOM 712 C CA . THR A 1 104 ? 13.235 -37.264 -24.506 1.00 44.66 104 THR A CA 1
ATOM 713 C C . THR A 1 104 ? 13.247 -38.714 -24.984 1.00 44.75 104 THR A C 1
ATOM 714 O O . THR A 1 104 ? 12.431 -39.115 -25.824 1.00 47.63 104 THR A O 1
ATOM 718 N N . ILE A 1 105 ? 14.187 -39.484 -24.459 1.00 43.54 105 ILE A N 1
ATOM 719 C CA . ILE A 1 105 ? 14.329 -40.885 -24.808 1.00 41.55 105 ILE A CA 1
ATOM 720 C C . ILE A 1 105 ? 13.865 -41.733 -23.635 1.00 42.20 105 ILE A C 1
ATOM 721 O O . ILE A 1 105 ? 14.305 -41.525 -22.506 1.00 42.15 105 ILE A O 1
ATOM 726 N N . VAL A 1 106 ? 12.954 -42.668 -23.893 1.00 40.87 106 VAL A N 1
ATOM 727 C CA . VAL A 1 106 ? 12.473 -43.564 -22.846 1.00 41.17 106 VAL A CA 1
ATOM 728 C C . VAL A 1 106 ? 13.404 -44.771 -22.921 1.00 43.09 106 VAL A C 1
ATOM 729 O O . VAL A 1 106 ? 13.400 -45.505 -23.903 1.00 43.82 106 VAL A O 1
ATOM 733 N N . LEU A 1 107 ? 14.227 -44.953 -21.895 1.00 44.44 107 LEU A N 1
ATOM 734 C CA . LEU A 1 107 ? 15.188 -46.044 -21.892 1.00 45.01 107 LEU A CA 1
ATOM 735 C C . LEU A 1 107 ? 14.656 -47.355 -21.359 1.00 46.06 107 LEU A C 1
ATOM 736 O O . LEU A 1 107 ? 15.170 -48.412 -21.707 1.00 48.91 107 LEU A O 1
ATOM 741 N N . TRP A 1 108 ? 13.626 -47.304 -20.528 1.00 48.19 108 TRP A N 1
ATOM 742 C CA . TRP A 1 108 ? 13.118 -48.526 -19.949 1.00 51.75 108 TRP A CA 1
ATOM 743 C C . TRP A 1 108 ? 11.761 -48.373 -19.288 1.00 52.32 108 TRP A C 1
ATOM 744 O O . TRP A 1 108 ? 11.293 -47.262 -19.052 1.00 52.47 108 TRP A O 1
ATOM 755 N N . VAL A 1 109 ? 11.147 -49.512 -18.983 1.00 53.58 109 VAL A N 1
ATOM 756 C CA . VAL A 1 109 ? 9.855 -49.557 -18.317 1.00 57.14 109 VAL A CA 1
ATOM 757 C C . VAL A 1 109 ? 9.883 -50.652 -17.248 1.00 60.11 109 VAL A C 1
ATOM 758 O O . VAL A 1 109 ? 9.275 -50.516 -16.184 1.00 60.73 109 VAL A O 1
ATOM 762 N N . GLY A 1 110 ? 10.608 -51.729 -17.527 1.00 63.36 110 GLY A N 1
ATOM 763 C CA . GLY A 1 110 ? 10.715 -52.804 -16.552 1.00 67.33 110 GLY A CA 1
ATOM 764 C C . GLY A 1 110 ? 9.503 -53.713 -16.478 1.00 70.90 110 GLY A C 1
ATOM 765 O O . GLY A 1 110 ? 8.713 -53.654 -15.543 1.00 70.69 110 GLY A O 1
ATOM 766 N N . THR A 1 111 ? 9.385 -54.558 -17.491 1.00 74.51 111 THR A N 1
ATOM 767 C CA . THR A 1 111 ? 8.297 -55.487 -17.619 1.00 78.63 111 THR A CA 1
ATOM 768 C C . THR A 1 111 ? 8.947 -56.875 -17.529 1.00 81.80 111 THR A C 1
ATOM 769 O O . THR A 1 111 ? 8.405 -57.800 -16.906 1.00 82.21 111 THR A O 1
ATOM 773 N N . GLN A 1 112 ? 10.123 -57.002 -18.142 1.00 85.84 112 GLN A N 1
ATOM 774 C CA . GLN A 1 112 ? 10.886 -58.250 -18.157 1.00 89.67 112 GLN A CA 1
ATOM 775 C C . GLN A 1 112 ? 12.364 -58.063 -17.831 1.00 91.20 112 GLN A C 1
ATOM 776 O O . GLN A 1 112 ? 13.086 -57.346 -18.527 1.00 90.16 112 GLN A O 1
ATOM 782 N N . GLU A 1 113 ? 12.808 -58.756 -16.790 1.00 93.58 113 GLU A N 1
ATOM 783 C CA . GLU A 1 113 ? 14.193 -58.698 -16.339 1.00 95.94 113 GLU A CA 1
ATOM 784 C C . GLU A 1 113 ? 15.077 -59.780 -16.945 1.00 97.07 113 GLU A C 1
ATOM 785 O O . GLU A 1 113 ? 14.697 -60.948 -16.963 1.00 97.46 113 GLU A O 1
ATOM 791 N N . GLU A 1 114 ? 16.256 -59.393 -17.428 1.00 98.13 114 GLU A N 1
ATOM 792 C CA . GLU A 1 114 ? 17.230 -60.341 -17.979 1.00 99.06 114 GLU A CA 1
ATOM 793 C C . GLU A 1 114 ? 18.585 -59.667 -18.177 1.00 99.67 114 GLU A C 1
ATOM 794 O O . GLU A 1 114 ? 18.675 -58.437 -17.973 1.00 99.76 114 GLU A O 1
ATOM 800 N N . VAL B 1 2 ? 0.931 -26.891 -34.593 1.00 85.67 2 VAL B N 1
ATOM 801 C CA . VAL B 1 2 ? 1.542 -25.954 -35.566 1.00 85.70 2 VAL B CA 1
ATOM 802 C C . VAL B 1 2 ? 1.772 -24.604 -34.877 1.00 85.44 2 VAL B C 1
ATOM 803 O O . VAL B 1 2 ? 2.858 -24.030 -34.973 1.00 85.38 2 VAL B O 1
ATOM 807 N N . GLU B 1 3 ? 0.774 -24.123 -34.144 1.00 85.00 3 GLU B N 1
ATOM 808 C CA . GLU B 1 3 ? 0.870 -22.856 -33.423 1.00 84.74 3 GLU B CA 1
ATOM 809 C C . GLU B 1 3 ? 1.791 -22.958 -32.192 1.00 83.63 3 GLU B C 1
ATOM 810 O O . GLU B 1 3 ? 1.571 -23.785 -31.305 1.00 82.88 3 GLU B O 1
ATOM 816 N N . VAL B 1 4 ? 2.812 -22.104 -32.129 1.00 82.55 4 VAL B N 1
ATOM 817 C CA . VAL B 1 4 ? 3.748 -22.101 -31.004 1.00 82.83 4 VAL B CA 1
ATOM 818 C C . VAL B 1 4 ? 4.169 -20.681 -30.630 1.00 83.70 4 VAL B C 1
ATOM 819 O O . VAL B 1 4 ? 4.436 -19.859 -31.506 1.00 83.10 4 VAL B O 1
ATOM 823 N N . GLU B 1 5 ? 4.232 -20.396 -29.331 1.00 85.05 5 GLU B N 1
ATOM 824 C CA . GLU B 1 5 ? 4.634 -19.071 -28.874 1.00 86.95 5 GLU B CA 1
ATOM 825 C C . GLU B 1 5 ? 6.042 -18.754 -29.369 1.00 87.12 5 GLU B C 1
ATOM 826 O O . GLU B 1 5 ? 6.274 -17.699 -29.960 1.00 87.93 5 GLU B O 1
ATOM 832 N N . HIS B 1 6 ? 6.975 -19.671 -29.130 1.00 85.94 6 HIS B N 1
ATOM 833 C CA . HIS B 1 6 ? 8.355 -19.490 -29.571 1.00 85.29 6 HIS B CA 1
ATOM 834 C C . HIS B 1 6 ? 9.081 -20.809 -29.764 1.00 83.66 6 HIS B C 1
ATOM 835 O O . HIS B 1 6 ? 8.728 -21.826 -29.161 1.00 83.77 6 HIS B O 1
ATOM 842 N N . TRP B 1 7 ? 10.107 -20.780 -30.607 1.00 81.26 7 TRP B N 1
ATOM 843 C CA . TRP B 1 7 ? 10.900 -21.970 -30.867 1.00 78.92 7 TRP B CA 1
ATOM 844 C C . TRP B 1 7 ? 12.322 -21.831 -30.327 1.00 77.03 7 TRP B C 1
ATOM 845 O O . TRP B 1 7 ? 13.144 -22.733 -30.499 1.00 78.39 7 TRP B O 1
ATOM 856 N N . ASN B 1 8 ? 12.619 -20.698 -29.694 1.00 72.92 8 ASN B N 1
ATOM 857 C CA . ASN B 1 8 ? 13.936 -20.513 -29.099 1.00 68.82 8 ASN B CA 1
ATOM 858 C C . ASN B 1 8 ? 13.766 -20.266 -27.611 1.00 66.07 8 ASN B C 1
ATOM 859 O O . ASN B 1 8 ? 14.445 -19.432 -27.007 1.00 64.79 8 ASN B O 1
ATOM 864 N N . THR B 1 9 ? 12.831 -21.000 -27.030 1.00 63.04 9 THR B N 1
ATOM 865 C CA . THR B 1 9 ? 12.570 -20.909 -25.610 1.00 60.80 9 THR B CA 1
ATOM 866 C C . THR B 1 9 ? 13.559 -21.835 -24.910 1.00 56.94 9 THR B C 1
ATOM 867 O O . THR B 1 9 ? 13.983 -22.842 -25.478 1.00 56.46 9 THR B O 1
ATOM 871 N N . LEU B 1 10 ? 13.941 -21.484 -23.689 1.00 53.82 10 LEU B N 1
ATOM 872 C CA . LEU B 1 10 ? 14.872 -22.303 -22.918 1.00 48.64 10 LEU B CA 1
ATOM 873 C C . LEU B 1 10 ? 14.304 -22.580 -21.543 1.00 46.75 10 LEU B C 1
ATOM 874 O O . LEU B 1 10 ? 13.604 -21.746 -20.972 1.00 45.07 10 LEU B O 1
ATOM 879 N N . ARG B 1 11 ? 14.593 -23.766 -21.020 1.00 46.20 11 ARG B N 1
ATOM 880 C CA . ARG B 1 11 ? 14.153 -24.135 -19.679 1.00 44.08 11 ARG B CA 1
ATOM 881 C C . ARG B 1 11 ? 15.383 -24.026 -18.766 1.00 44.10 11 ARG B C 1
ATOM 882 O O . ARG B 1 11 ? 16.370 -24.764 -18.922 1.00 42.06 11 ARG B O 1
ATOM 890 N N . LEU B 1 12 ? 15.336 -23.074 -17.842 1.00 43.24 12 LEU B N 1
ATOM 891 C CA . LEU B 1 12 ? 16.441 -22.873 -16.911 1.00 42.50 12 LEU B CA 1
ATOM 892 C C . LEU B 1 12 ? 16.071 -23.489 -15.569 1.00 41.10 12 LEU B C 1
ATOM 893 O O . LEU B 1 12 ? 14.965 -23.288 -15.066 1.00 38.74 12 LEU B O 1
ATOM 898 N N . ARG B 1 13 ? 16.991 -24.260 -15.001 1.00 40.57 13 ARG B N 1
ATOM 899 C CA . ARG B 1 13 ? 16.743 -24.877 -13.699 1.00 41.14 13 ARG B CA 1
ATOM 900 C C . ARG B 1 13 ? 17.882 -24.546 -12.732 1.00 40.03 13 ARG B C 1
ATOM 901 O O . ARG B 1 13 ? 19.059 -24.758 -13.028 1.00 38.75 13 ARG B O 1
ATOM 909 N N . ILE B 1 14 ? 17.497 -23.997 -11.586 1.00 40.97 14 ILE B N 1
ATOM 910 C CA . ILE B 1 14 ? 18.421 -23.573 -10.541 1.00 41.50 14 ILE B CA 1
ATOM 911 C C . ILE B 1 14 ? 18.241 -24.465 -9.325 1.00 39.28 14 ILE B C 1
ATOM 912 O O . ILE B 1 14 ? 17.195 -24.447 -8.692 1.00 38.51 14 ILE B O 1
ATOM 917 N N . TYR B 1 15 ? 19.266 -25.243 -9.006 1.00 38.38 15 TYR B N 1
ATOM 918 C CA . TYR B 1 15 ? 19.208 -26.143 -7.863 1.00 39.06 15 TYR B CA 1
ATOM 919 C C . TYR B 1 15 ? 20.013 -25.618 -6.662 1.00 39.89 15 TYR B C 1
ATOM 920 O O . TYR B 1 15 ? 21.234 -25.454 -6.744 1.00 39.23 15 TYR B O 1
ATOM 929 N N . ILE B 1 16 ? 19.328 -25.374 -5.551 1.00 40.06 16 ILE B N 1
ATOM 930 C CA . ILE B 1 16 ? 19.981 -24.911 -4.327 1.00 42.26 16 ILE B CA 1
ATOM 931 C C . ILE B 1 16 ? 19.356 -25.591 -3.117 1.00 42.92 16 ILE B C 1
ATOM 932 O O . ILE B 1 16 ? 18.343 -26.280 -3.244 1.00 44.31 16 ILE B O 1
ATOM 937 N N . GLY B 1 17 ? 19.968 -25.393 -1.950 1.00 42.83 17 GLY B N 1
ATOM 938 C CA . GLY B 1 17 ? 19.454 -25.971 -0.732 1.00 39.52 17 GLY B CA 1
ATOM 939 C C . GLY B 1 17 ? 18.453 -25.022 -0.145 1.00 40.82 17 GLY B C 1
ATOM 940 O O . GLY B 1 17 ? 18.522 -23.809 -0.343 1.00 43.02 17 GLY B O 1
ATOM 941 N N . GLU B 1 18 ? 17.513 -25.565 0.604 1.00 43.41 18 GLU B N 1
ATOM 942 C CA . GLU B 1 18 ? 16.493 -24.728 1.202 1.00 45.90 18 GLU B CA 1
ATOM 943 C C . GLU B 1 18 ? 17.033 -23.792 2.277 1.00 49.67 18 GLU B C 1
ATOM 944 O O . GLU B 1 18 ? 16.462 -22.746 2.551 1.00 50.97 18 GLU B O 1
ATOM 950 N N . ASN B 1 19 ? 18.147 -24.162 2.892 1.00 51.98 19 ASN B N 1
ATOM 951 C CA . ASN B 1 19 ? 18.706 -23.322 3.945 1.00 54.09 19 ASN B CA 1
ATOM 952 C C . ASN B 1 19 ? 19.764 -22.371 3.436 1.00 53.74 19 ASN B C 1
ATOM 953 O O . ASN B 1 19 ? 20.258 -21.524 4.179 1.00 54.55 19 ASN B O 1
ATOM 958 N N . ASP B 1 20 ? 20.124 -22.512 2.164 1.00 52.58 20 ASP B N 1
ATOM 959 C CA . ASP B 1 20 ? 21.117 -21.623 1.593 1.00 52.33 20 ASP B CA 1
ATOM 960 C C . ASP B 1 20 ? 20.611 -20.217 1.863 1.00 52.21 20 ASP B C 1
ATOM 961 O O . ASP B 1 20 ? 19.403 -19.972 1.829 1.00 50.23 20 ASP B O 1
ATOM 966 N N . LYS B 1 21 ? 21.525 -19.296 2.159 1.00 52.40 21 LYS B N 1
ATOM 967 C CA . LYS B 1 21 ? 21.111 -17.932 2.454 1.00 52.11 21 LYS B CA 1
ATOM 968 C C . LYS B 1 21 ? 21.891 -16.859 1.720 1.00 51.16 21 LYS B C 1
ATOM 969 O O . LYS B 1 21 ? 22.990 -17.088 1.229 1.00 49.71 21 LYS B O 1
ATOM 975 N N . TRP B 1 22 ? 21.277 -15.687 1.615 1.00 52.70 22 TRP B N 1
ATOM 976 C CA . TRP B 1 22 ? 21.891 -14.534 0.970 1.00 54.00 22 TRP B CA 1
ATOM 977 C C . TRP B 1 22 ? 21.547 -13.344 1.844 1.00 53.70 22 TRP B C 1
ATOM 978 O O . TRP B 1 22 ? 20.376 -12.986 1.989 1.00 53.31 22 TRP B O 1
ATOM 989 N N . GLU B 1 23 ? 22.565 -12.743 2.449 1.00 54.86 23 GLU B N 1
ATOM 990 C CA . GLU B 1 23 ? 22.357 -11.602 3.339 1.00 53.78 23 GLU B CA 1
ATOM 991 C C . GLU B 1 23 ? 21.305 -11.937 4.398 1.00 51.59 23 GLU B C 1
ATOM 992 O O . GLU B 1 23 ? 20.468 -11.109 4.736 1.00 52.66 23 GLU B O 1
ATOM 998 N N . GLY B 1 24 ? 21.343 -13.163 4.917 1.00 50.46 24 GLY B N 1
ATOM 999 C CA . GLY B 1 24 ? 20.387 -13.543 5.947 1.00 50.12 24 GLY B CA 1
ATOM 1000 C C . GLY B 1 24 ? 19.014 -14.046 5.530 1.00 51.79 24 GLY B C 1
ATOM 1001 O O . GLY B 1 24 ? 18.293 -14.619 6.354 1.00 53.27 24 GLY B O 1
ATOM 1002 N N . ARG B 1 25 ? 18.637 -13.830 4.270 1.00 51.75 25 ARG B N 1
ATOM 1003 C CA . ARG B 1 25 ? 17.333 -14.293 3.762 1.00 50.28 25 ARG B CA 1
ATOM 1004 C C . ARG B 1 25 ? 17.514 -15.605 2.974 1.00 45.86 25 ARG B C 1
ATOM 1005 O O . ARG B 1 25 ? 18.606 -15.900 2.484 1.00 43.76 25 ARG B O 1
ATOM 1013 N N . PRO B 1 26 ? 16.448 -16.415 2.848 1.00 45.34 26 PRO B N 1
ATOM 1014 C CA . PRO B 1 26 ? 16.513 -17.687 2.097 1.00 44.29 26 PRO B CA 1
ATOM 1015 C C . PRO B 1 26 ? 16.891 -17.368 0.647 1.00 43.19 26 PRO B C 1
ATOM 1016 O O . PRO B 1 26 ? 16.216 -16.591 -0.008 1.00 42.63 26 PRO B O 1
ATOM 1020 N N . LEU B 1 27 ? 17.980 -17.952 0.164 1.00 42.68 27 LEU B N 1
ATOM 1021 C CA . LEU B 1 27 ? 18.464 -17.688 -1.184 1.00 45.03 27 LEU B CA 1
ATOM 1022 C C . LEU B 1 27 ? 17.425 -17.838 -2.297 1.00 45.91 27 LEU B C 1
ATOM 1023 O O . LEU B 1 27 ? 17.415 -17.057 -3.252 1.00 45.24 27 LEU B O 1
ATOM 1028 N N . TYR B 1 28 ? 16.553 -18.835 -2.187 1.00 46.14 28 TYR B N 1
ATOM 1029 C CA . TYR B 1 28 ? 15.586 -19.045 -3.245 1.00 47.12 28 TYR B CA 1
ATOM 1030 C C . TYR B 1 28 ? 14.555 -17.948 -3.287 1.00 48.31 28 TYR B C 1
ATOM 1031 O O . TYR B 1 28 ? 14.106 -17.566 -4.358 1.00 49.13 28 TYR B O 1
ATOM 1040 N N . LYS B 1 29 ? 14.187 -17.422 -2.125 1.00 50.20 29 LYS B N 1
ATOM 1041 C CA . LYS B 1 29 ? 13.210 -16.351 -2.109 1.00 51.17 29 LYS B CA 1
ATOM 1042 C C . LYS B 1 29 ? 13.831 -15.101 -2.764 1.00 53.03 29 LYS B C 1
ATOM 1043 O O . LYS B 1 29 ? 13.171 -14.442 -3.556 1.00 53.74 29 LYS B O 1
ATOM 1049 N N . VAL B 1 30 ? 15.095 -14.793 -2.445 1.00 53.96 30 VAL B N 1
ATOM 1050 C CA . VAL B 1 30 ? 15.743 -13.639 -3.059 1.00 54.45 30 VAL B CA 1
ATOM 1051 C C . VAL B 1 30 ? 15.791 -13.822 -4.561 1.00 54.18 30 VAL B C 1
ATOM 1052 O O . VAL B 1 30 ? 15.556 -12.891 -5.326 1.00 53.83 30 VAL B O 1
ATOM 1056 N N . ILE B 1 31 ? 16.138 -15.029 -4.984 1.00 55.24 31 ILE B N 1
ATOM 1057 C CA . ILE B 1 31 ? 16.225 -15.322 -6.402 1.00 55.39 31 ILE B CA 1
ATOM 1058 C C . ILE B 1 31 ? 14.886 -15.084 -7.089 1.00 55.73 31 ILE B C 1
ATOM 1059 O O . ILE B 1 31 ? 14.820 -14.403 -8.118 1.00 54.67 31 ILE B O 1
ATOM 1064 N N . VAL B 1 32 ? 13.823 -15.630 -6.511 1.00 56.06 32 VAL B N 1
ATOM 1065 C CA . VAL B 1 32 ? 12.484 -15.486 -7.064 1.00 59.93 32 VAL B CA 1
ATOM 1066 C C . VAL B 1 32 ? 12.051 -14.032 -7.038 1.00 62.79 32 VAL B C 1
ATOM 1067 O O . VAL B 1 32 ? 11.279 -13.577 -7.887 1.00 63.87 32 VAL B O 1
ATOM 1071 N N . GLU B 1 33 ? 12.564 -13.308 -6.050 1.00 66.40 33 GLU B N 1
ATOM 1072 C CA . GLU B 1 33 ? 12.256 -11.893 -5.867 1.00 68.19 33 GLU B CA 1
ATOM 1073 C C . GLU B 1 33 ? 12.838 -11.075 -7.016 1.00 68.42 33 GLU B C 1
ATOM 1074 O O . GLU B 1 33 ? 12.167 -10.200 -7.565 1.00 69.89 33 GLU B O 1
ATOM 1080 N N . LYS B 1 34 ? 14.086 -11.379 -7.369 1.00 68.17 34 LYS B N 1
ATOM 1081 C CA . LYS B 1 34 ? 14.786 -10.686 -8.443 1.00 69.46 34 LYS B CA 1
ATOM 1082 C C . LYS B 1 34 ? 14.100 -10.950 -9.793 1.00 70.25 34 LYS B C 1
ATOM 1083 O O . LYS B 1 34 ? 13.878 -10.028 -10.576 1.00 70.25 34 LYS B O 1
ATOM 1089 N N . LEU B 1 35 ? 13.755 -12.211 -10.048 1.00 70.85 35 LEU B N 1
ATOM 1090 C CA . LEU B 1 35 ? 13.089 -12.600 -11.292 1.00 71.14 35 LEU B CA 1
ATOM 1091 C C . LEU B 1 35 ? 11.820 -11.779 -11.489 1.00 72.34 35 LEU B C 1
ATOM 1092 O O . LEU B 1 35 ? 11.479 -11.397 -12.603 1.00 70.65 35 LEU B O 1
ATOM 1097 N N . ARG B 1 36 ? 11.130 -11.520 -10.387 1.00 74.99 36 ARG B N 1
ATOM 1098 C CA . ARG B 1 36 ? 9.895 -10.756 -10.401 1.00 78.71 36 ARG B CA 1
ATOM 1099 C C . ARG B 1 36 ? 10.127 -9.305 -10.834 1.00 80.25 36 ARG B C 1
ATOM 1100 O O . ARG B 1 36 ? 9.431 -8.788 -11.710 1.00 80.68 36 ARG B O 1
ATOM 1108 N N . GLU B 1 37 ? 11.113 -8.652 -10.227 1.00 81.55 37 GLU B N 1
ATOM 1109 C CA . GLU B 1 37 ? 11.405 -7.261 -10.550 1.00 82.89 37 GLU B CA 1
ATOM 1110 C C . GLU B 1 37 ? 12.243 -7.143 -11.818 1.00 83.10 37 GLU B C 1
ATOM 1111 O O . GLU B 1 37 ? 12.652 -6.047 -12.200 1.00 83.58 37 GLU B O 1
ATOM 1117 N N . MET B 1 38 ? 12.507 -8.274 -12.461 1.00 82.72 38 MET B N 1
ATOM 1118 C CA . MET B 1 38 ? 13.282 -8.278 -13.694 1.00 82.13 38 MET B CA 1
ATOM 1119 C C . MET B 1 38 ? 12.363 -8.383 -14.902 1.00 81.23 38 MET B C 1
ATOM 1120 O O . MET B 1 38 ? 12.796 -8.204 -16.040 1.00 81.34 38 MET B O 1
ATOM 1125 N N . GLY B 1 39 ? 11.092 -8.682 -14.651 1.00 80.26 39 GLY B N 1
ATOM 1126 C CA . GLY B 1 39 ? 10.131 -8.800 -15.733 1.00 78.59 39 GLY B CA 1
ATOM 1127 C C . GLY B 1 39 ? 10.241 -10.092 -16.524 1.00 77.79 39 GLY B C 1
ATOM 1128 O O . GLY B 1 39 ? 9.990 -10.114 -17.733 1.00 76.76 39 GLY B O 1
ATOM 1129 N N . ILE B 1 40 ? 10.625 -11.168 -15.841 1.00 76.37 40 ILE B N 1
ATOM 1130 C CA . ILE B 1 40 ? 10.756 -12.474 -16.473 1.00 74.03 40 ILE B CA 1
ATOM 1131 C C . ILE B 1 40 ? 9.378 -13.109 -16.645 1.00 72.15 40 ILE B C 1
ATOM 1132 O O . ILE B 1 40 ? 8.479 -12.895 -15.835 1.00 71.40 40 ILE B O 1
ATOM 1137 N N . ALA B 1 41 ? 9.224 -13.885 -17.712 1.00 70.89 41 ALA B N 1
ATOM 1138 C CA . ALA B 1 41 ? 7.961 -14.544 -18.028 1.00 70.26 41 ALA B CA 1
ATOM 1139 C C . ALA B 1 41 ? 7.257 -15.144 -16.817 1.00 69.31 41 ALA B C 1
ATOM 1140 O O . ALA B 1 41 ? 6.086 -14.857 -16.568 1.00 71.19 41 ALA B O 1
ATOM 1142 N N . GLY B 1 42 ? 7.967 -15.982 -16.071 1.00 66.96 42 GLY B N 1
ATOM 1143 C CA . GLY B 1 42 ? 7.374 -16.606 -14.902 1.00 62.93 42 GLY B CA 1
ATOM 1144 C C . GLY B 1 42 ? 8.340 -17.586 -14.274 1.00 59.15 42 GLY B C 1
ATOM 1145 O O . GLY B 1 42 ? 9.486 -17.681 -14.703 1.00 59.24 42 GLY B O 1
ATOM 1146 N N . ALA B 1 43 ? 7.887 -18.321 -13.265 1.00 55.92 43 ALA B N 1
ATOM 1147 C CA . ALA B 1 43 ? 8.756 -19.286 -12.603 1.00 52.42 43 ALA B CA 1
ATOM 1148 C C . ALA B 1 43 ? 7.988 -20.255 -11.727 1.00 50.59 43 ALA B C 1
ATOM 1149 O O . ALA B 1 43 ? 6.919 -19.933 -11.211 1.00 50.70 43 ALA B O 1
ATOM 1151 N N . THR B 1 44 ? 8.536 -21.455 -11.568 1.00 48.51 44 THR B N 1
ATOM 1152 C CA . THR B 1 44 ? 7.914 -22.454 -10.710 1.00 46.36 44 THR B CA 1
ATOM 1153 C C . THR B 1 44 ? 8.990 -22.973 -9.765 1.00 44.87 44 THR B C 1
ATOM 1154 O O . THR B 1 44 ? 10.101 -23.302 -10.191 1.00 44.19 44 THR B O 1
ATOM 1158 N N . VAL B 1 45 ? 8.666 -23.019 -8.476 1.00 45.21 45 VAL B N 1
ATOM 1159 C CA . VAL B 1 45 ? 9.615 -23.484 -7.471 1.00 44.43 45 VAL B CA 1
ATOM 1160 C C . VAL B 1 45 ? 9.169 -24.815 -6.908 1.00 43.66 45 VAL B C 1
ATOM 1161 O O . VAL B 1 45 ? 8.029 -24.964 -6.466 1.00 41.09 45 VAL B O 1
ATOM 1165 N N . TYR B 1 46 ? 10.074 -25.785 -6.919 1.00 43.52 46 TYR B N 1
ATOM 1166 C CA . TYR B 1 46 ? 9.749 -27.094 -6.386 1.00 43.97 46 TYR B CA 1
ATOM 1167 C C . TYR B 1 46 ? 10.675 -27.388 -5.229 1.00 44.00 46 TYR B C 1
ATOM 1168 O O . TYR B 1 46 ? 11.809 -26.902 -5.193 1.00 43.68 46 TYR B O 1
ATOM 1177 N N . ARG B 1 47 ? 10.193 -28.199 -4.295 1.00 43.62 47 ARG B N 1
ATOM 1178 C CA . ARG B 1 47 ? 11.009 -28.615 -3.170 1.00 42.84 47 ARG B CA 1
ATOM 1179 C C . ARG B 1 47 ? 11.145 -30.133 -3.201 1.00 40.95 47 ARG B C 1
ATOM 1180 O O . ARG B 1 47 ? 10.151 -30.844 -3.097 1.00 39.24 47 ARG B O 1
ATOM 1188 N N . GLY B 1 48 ? 12.370 -30.625 -3.338 1.00 38.92 48 GLY B N 1
ATOM 1189 C CA . GLY B 1 48 ? 12.575 -32.062 -3.341 1.00 40.98 48 GLY B CA 1
ATOM 1190 C C . GLY B 1 48 ? 12.391 -32.667 -1.953 1.00 39.85 48 GLY B C 1
ATOM 1191 O O . GLY B 1 48 ? 12.146 -31.943 -0.992 1.00 40.43 48 GLY B O 1
ATOM 1192 N N . ILE B 1 49 ? 12.481 -33.988 -1.834 1.00 39.03 49 ILE B N 1
ATOM 1193 C CA . ILE B 1 49 ? 12.336 -34.611 -0.527 1.00 40.71 49 ILE B CA 1
ATOM 1194 C C . ILE B 1 49 ? 13.709 -35.078 -0.097 1.00 41.64 49 ILE B C 1
ATOM 1195 O O . ILE B 1 49 ? 13.919 -35.454 1.042 1.00 42.86 49 ILE B O 1
ATOM 1200 N N . TYR B 1 50 ? 14.641 -35.038 -1.036 1.00 43.20 50 TYR B N 1
ATOM 1201 C CA . TYR B 1 50 ? 16.015 -35.410 -0.785 1.00 44.90 50 TYR B CA 1
ATOM 1202 C C . TYR B 1 50 ? 16.865 -35.028 -1.980 1.00 45.82 50 TYR B C 1
ATOM 1203 O O . TYR B 1 50 ? 16.367 -34.949 -3.099 1.00 46.74 50 TYR B O 1
ATOM 1212 N N . GLY B 1 51 ? 18.149 -34.786 -1.731 1.00 47.05 51 GLY B N 1
ATOM 1213 C CA . GLY B 1 51 ? 19.072 -34.439 -2.792 1.00 46.91 51 GLY B CA 1
ATOM 1214 C C . GLY B 1 51 ? 20.503 -34.474 -2.292 1.00 46.92 51 GLY B C 1
ATOM 1215 O O . GLY B 1 51 ? 20.748 -34.521 -1.090 1.00 46.89 51 GLY B O 1
ATOM 1216 N N . PHE B 1 52 ? 21.456 -34.470 -3.216 1.00 47.07 52 PHE B N 1
ATOM 1217 C CA . PHE B 1 52 ? 22.867 -34.466 -2.861 1.00 48.07 52 PHE B CA 1
ATOM 1218 C C . PHE B 1 52 ? 23.632 -34.045 -4.097 1.00 51.81 52 PHE B C 1
ATOM 1219 O O . PHE B 1 52 ? 23.233 -34.367 -5.219 1.00 52.25 52 PHE B O 1
ATOM 1227 N N . GLY B 1 53 ? 24.719 -33.308 -3.894 1.00 55.77 53 GLY B N 1
ATOM 1228 C CA . GLY B 1 53 ? 25.536 -32.876 -5.008 1.00 60.28 53 GLY B CA 1
ATOM 1229 C C . GLY B 1 53 ? 26.982 -33.081 -4.597 1.00 65.25 53 GLY B C 1
ATOM 1230 O O . GLY B 1 53 ? 27.415 -32.535 -3.579 1.00 66.80 53 GLY B O 1
ATOM 1231 N N . LYS B 1 54 ? 27.723 -33.879 -5.368 1.00 69.11 54 LYS B N 1
ATOM 1232 C CA . LYS B 1 54 ? 29.135 -34.119 -5.072 1.00 72.62 54 LYS B CA 1
ATOM 1233 C C . LYS B 1 54 ? 29.761 -32.735 -4.894 1.00 75.22 54 LYS B C 1
ATOM 1234 O O . LYS B 1 54 ? 30.654 -32.536 -4.066 1.00 76.69 54 LYS B O 1
ATOM 1240 N N . LYS B 1 55 ? 29.264 -31.787 -5.688 1.00 77.55 55 LYS B N 1
ATOM 1241 C CA . LYS B 1 55 ? 29.710 -30.398 -5.648 1.00 79.18 55 LYS B CA 1
ATOM 1242 C C . LYS B 1 55 ? 28.581 -29.495 -6.144 1.00 78.72 55 LYS B C 1
ATOM 1243 O O . LYS B 1 55 ? 28.676 -28.269 -6.085 1.00 79.21 55 LYS B O 1
ATOM 1249 N N . SER B 1 67 ? 20.435 -35.378 5.364 1.00 82.78 67 SER B N 1
ATOM 1250 C CA . SER B 1 67 ? 20.149 -34.168 4.603 1.00 83.08 67 SER B CA 1
ATOM 1251 C C . SER B 1 67 ? 19.063 -33.316 5.259 1.00 82.69 67 SER B C 1
ATOM 1252 O O . SER B 1 67 ? 17.864 -33.526 5.032 1.00 82.77 67 SER B O 1
ATOM 1255 N N . THR B 1 68 ? 19.496 -32.359 6.075 1.00 80.53 68 THR B N 1
ATOM 1256 C CA . THR B 1 68 ? 18.588 -31.448 6.764 1.00 77.72 68 THR B CA 1
ATOM 1257 C C . THR B 1 68 ? 18.280 -30.273 5.834 1.00 75.84 68 THR B C 1
ATOM 1258 O O . THR B 1 68 ? 17.523 -29.367 6.185 1.00 76.46 68 THR B O 1
ATOM 1262 N N . ASP B 1 69 ? 18.871 -30.302 4.645 1.00 71.71 69 ASP B N 1
ATOM 1263 C CA . ASP B 1 69 ? 18.696 -29.232 3.674 1.00 67.56 69 ASP B CA 1
ATOM 1264 C C . ASP B 1 69 ? 18.033 -29.743 2.389 1.00 63.83 69 ASP B C 1
ATOM 1265 O O . ASP B 1 69 ? 18.706 -30.127 1.431 1.00 63.14 69 ASP B O 1
ATOM 1270 N N . LEU B 1 70 ? 16.705 -29.753 2.383 1.00 58.90 70 LEU B N 1
ATOM 1271 C CA . LEU B 1 70 ? 15.940 -30.204 1.224 1.00 53.11 70 LEU B CA 1
ATOM 1272 C C . LEU B 1 70 ? 16.289 -29.388 -0.017 1.00 50.35 70 LEU B C 1
ATOM 1273 O O . LEU B 1 70 ? 16.591 -28.196 0.074 1.00 47.85 70 LEU B O 1
ATOM 1278 N N . PRO B 1 71 ? 16.235 -30.023 -1.202 1.00 47.38 71 PRO B N 1
ATOM 1279 C CA . PRO B 1 71 ? 16.547 -29.327 -2.455 1.00 44.30 71 PRO B CA 1
ATOM 1280 C C . PRO B 1 71 ? 15.402 -28.413 -2.883 1.00 42.82 71 PRO B C 1
ATOM 1281 O O . PRO B 1 71 ? 14.251 -28.765 -2.707 1.00 42.29 71 PRO B O 1
ATOM 1285 N N . ILE B 1 72 ? 15.719 -27.225 -3.401 1.00 44.68 72 ILE B N 1
ATOM 1286 C CA . ILE B 1 72 ? 14.680 -26.330 -3.928 1.00 44.14 72 ILE B CA 1
ATOM 1287 C C . ILE B 1 72 ? 15.118 -26.119 -5.357 1.00 43.03 72 ILE B C 1
ATOM 1288 O O . ILE B 1 72 ? 16.294 -25.900 -5.631 1.00 40.12 72 ILE B O 1
ATOM 1293 N N . ILE B 1 73 ? 14.170 -26.212 -6.277 1.00 43.50 73 ILE B N 1
ATOM 1294 C CA . ILE B 1 73 ? 14.502 -26.016 -7.669 1.00 43.18 73 ILE B CA 1
ATOM 1295 C C . ILE B 1 73 ? 13.653 -24.879 -8.215 1.00 43.82 73 ILE B C 1
ATOM 1296 O O . ILE B 1 73 ? 12.420 -24.888 -8.106 1.00 43.25 73 ILE B O 1
ATOM 1301 N N . VAL B 1 74 ? 14.331 -23.871 -8.749 1.00 43.14 74 VAL B N 1
ATOM 1302 C CA . VAL B 1 74 ? 13.645 -22.734 -9.331 1.00 42.85 74 VAL B CA 1
ATOM 1303 C C . VAL B 1 74 ? 13.747 -22.954 -10.830 1.00 41.84 74 VAL B C 1
ATOM 1304 O O . VAL B 1 74 ? 14.845 -23.078 -11.381 1.00 37.22 74 VAL B O 1
ATOM 1308 N N . GLU B 1 75 ? 12.592 -23.028 -11.479 1.00 42.35 75 GLU B N 1
ATOM 1309 C CA . GLU B 1 75 ? 12.531 -23.271 -12.919 1.00 42.32 75 GLU B CA 1
ATOM 1310 C C . GLU B 1 75 ? 11.949 -22.077 -13.656 1.00 40.20 75 GLU B C 1
ATOM 1311 O O . GLU B 1 75 ? 10.929 -21.522 -13.256 1.00 38.17 75 GLU B O 1
ATOM 1317 N N . VAL B 1 76 ? 12.600 -21.683 -14.737 1.00 41.32 76 VAL B N 1
ATOM 1318 C CA . VAL B 1 76 ? 12.100 -20.566 -15.519 1.00 44.52 76 VAL B CA 1
ATOM 1319 C C . VAL B 1 76 ? 12.135 -20.859 -17.014 1.00 45.30 76 VAL B C 1
ATOM 1320 O O . VAL B 1 76 ? 13.175 -21.219 -17.567 1.00 45.56 76 VAL B O 1
ATOM 1324 N N . VAL B 1 77 ? 10.991 -20.708 -17.669 1.00 45.79 77 VAL B N 1
ATOM 1325 C CA . VAL B 1 77 ? 10.917 -20.930 -19.108 1.00 47.02 77 VAL B CA 1
ATOM 1326 C C . VAL B 1 77 ? 10.784 -19.563 -19.777 1.00 49.04 77 VAL B C 1
ATOM 1327 O O . VAL B 1 77 ? 9.842 -18.825 -19.501 1.00 48.82 77 VAL B O 1
ATOM 1331 N N . ASP B 1 78 ? 11.727 -19.221 -20.646 1.00 51.84 78 ASP B N 1
ATOM 1332 C CA . ASP B 1 78 ? 11.675 -17.926 -21.310 1.00 57.39 78 ASP B CA 1
ATOM 1333 C C . ASP B 1 78 ? 12.543 -17.900 -22.564 1.00 60.32 78 ASP B C 1
ATOM 1334 O O . ASP B 1 78 ? 13.166 -18.898 -22.933 1.00 60.46 78 ASP B O 1
ATOM 1339 N N . ARG B 1 79 ? 12.570 -16.744 -23.216 1.00 62.88 79 ARG B N 1
ATOM 1340 C CA . ARG B 1 79 ? 13.370 -16.550 -24.416 1.00 66.19 79 ARG B CA 1
ATOM 1341 C C . ARG B 1 79 ? 14.834 -16.655 -24.004 1.00 66.34 79 ARG B C 1
ATOM 1342 O O . ARG B 1 79 ? 15.179 -16.407 -22.852 1.00 65.73 79 ARG B O 1
ATOM 1350 N N . GLY B 1 80 ? 15.690 -17.008 -24.953 1.00 68.01 80 GLY B N 1
ATOM 1351 C CA . GLY B 1 80 ? 17.102 -17.153 -24.664 1.00 70.33 80 GLY B CA 1
ATOM 1352 C C . GLY B 1 80 ? 17.781 -15.972 -23.998 1.00 73.29 80 GLY B C 1
ATOM 1353 O O . GLY B 1 80 ? 18.447 -16.139 -22.975 1.00 73.08 80 GLY B O 1
ATOM 1354 N N . HIS B 1 81 ? 17.623 -14.780 -24.568 1.00 75.59 81 HIS B N 1
ATOM 1355 C CA . HIS B 1 81 ? 18.261 -13.588 -24.016 1.00 77.20 81 HIS B CA 1
ATOM 1356 C C . HIS B 1 81 ? 17.855 -13.327 -22.568 1.00 76.75 81 HIS B C 1
ATOM 1357 O O . HIS B 1 81 ? 18.706 -13.046 -21.723 1.00 77.07 81 HIS B O 1
ATOM 1364 N N . ASN B 1 82 ? 16.558 -13.411 -22.285 1.00 75.77 82 ASN B N 1
ATOM 1365 C CA . ASN B 1 82 ? 16.064 -13.199 -20.927 1.00 75.53 82 ASN B CA 1
ATOM 1366 C C . ASN B 1 82 ? 16.762 -14.146 -19.949 1.00 74.83 82 ASN B C 1
ATOM 1367 O O . ASN B 1 82 ? 17.226 -13.727 -18.884 1.00 74.66 82 ASN B O 1
ATOM 1372 N N . ILE B 1 83 ? 16.835 -15.423 -20.317 1.00 73.70 83 ILE B N 1
ATOM 1373 C CA . ILE B 1 83 ? 17.479 -16.427 -19.477 1.00 72.67 83 ILE B CA 1
ATOM 1374 C C . ILE B 1 83 ? 18.975 -16.145 -19.301 1.00 72.82 83 ILE B C 1
ATOM 1375 O O . ILE B 1 83 ? 19.547 -16.458 -18.259 1.00 72.25 83 ILE B O 1
ATOM 1380 N N . GLU B 1 84 ? 19.606 -15.542 -20.308 1.00 73.90 84 GLU B N 1
ATOM 1381 C CA . GLU B 1 84 ? 21.027 -15.215 -20.196 1.00 74.98 84 GLU B CA 1
ATOM 1382 C C . GLU B 1 84 ? 21.202 -14.129 -19.135 1.00 75.51 84 GLU B C 1
ATOM 1383 O O . GLU B 1 84 ? 22.149 -14.160 -18.347 1.00 76.35 84 GLU B O 1
ATOM 1389 N N . LYS B 1 85 ? 20.284 -13.164 -19.128 1.00 75.16 85 LYS B N 1
ATOM 1390 C CA . LYS B 1 85 ? 20.319 -12.074 -18.160 1.00 74.55 85 LYS B CA 1
ATOM 1391 C C . LYS B 1 85 ? 20.291 -12.678 -16.763 1.00 72.80 85 LYS B C 1
ATOM 1392 O O . LYS B 1 85 ? 21.165 -12.419 -15.937 1.00 72.31 85 LYS B O 1
ATOM 1398 N N . VAL B 1 86 ? 19.267 -13.492 -16.527 1.00 71.20 86 VAL B N 1
ATOM 1399 C CA . VAL B 1 86 ? 19.045 -14.158 -15.251 1.00 69.37 86 VAL B CA 1
ATOM 1400 C C . VAL B 1 86 ? 20.263 -14.897 -14.709 1.00 69.22 86 VAL B C 1
ATOM 1401 O O . VAL B 1 86 ? 20.603 -14.770 -13.537 1.00 68.11 86 VAL B O 1
ATOM 1405 N N . VAL B 1 87 ? 20.906 -15.681 -15.565 1.00 69.98 87 VAL B N 1
ATOM 1406 C CA . VAL B 1 87 ? 22.085 -16.433 -15.161 1.00 70.63 87 VAL B CA 1
ATOM 1407 C C . VAL B 1 87 ? 23.168 -15.478 -14.692 1.00 71.36 87 VAL B C 1
ATOM 1408 O O . VAL B 1 87 ? 23.813 -15.711 -13.668 1.00 71.34 87 VAL B O 1
ATOM 1412 N N . ASN B 1 88 ? 23.363 -14.410 -15.460 1.00 72.35 88 ASN B N 1
ATOM 1413 C CA . ASN B 1 88 ? 24.366 -13.394 -15.155 1.00 73.82 88 ASN B CA 1
ATOM 1414 C C . ASN B 1 88 ? 24.108 -12.700 -13.818 1.00 73.71 88 ASN B C 1
ATOM 1415 O O . ASN B 1 88 ? 25.050 -12.285 -13.148 1.00 74.49 88 ASN B O 1
ATOM 1420 N N . VAL B 1 89 ? 22.841 -12.594 -13.422 1.00 73.38 89 VAL B N 1
ATOM 1421 C CA . VAL B 1 89 ? 22.478 -11.959 -12.148 1.00 73.39 89 VAL B CA 1
ATOM 1422 C C . VAL B 1 89 ? 22.630 -12.910 -10.985 1.00 74.23 89 VAL B C 1
ATOM 1423 O O . VAL B 1 89 ? 23.113 -12.537 -9.917 1.00 74.76 89 VAL B O 1
ATOM 1427 N N . ILE B 1 90 ? 22.180 -14.141 -11.202 1.00 73.85 90 ILE B N 1
ATOM 1428 C CA . ILE B 1 90 ? 22.160 -15.154 -10.160 1.00 73.11 90 ILE B CA 1
ATOM 1429 C C . ILE B 1 90 ? 23.434 -15.955 -9.922 1.00 73.38 90 ILE B C 1
ATOM 1430 O O . ILE B 1 90 ? 23.610 -16.507 -8.842 1.00 71.38 90 ILE B O 1
ATOM 1435 N N . LYS B 1 91 ? 24.326 -16.010 -10.906 1.00 74.80 91 LYS B N 1
ATOM 1436 C CA . LYS B 1 91 ? 25.562 -16.768 -10.743 1.00 77.35 91 LYS B CA 1
ATOM 1437 C C . LYS B 1 91 ? 26.341 -16.400 -9.479 1.00 79.29 91 LYS B C 1
ATOM 1438 O O . LYS B 1 91 ? 26.814 -17.280 -8.762 1.00 79.74 91 LYS B O 1
ATOM 1444 N N . PRO B 1 92 ? 26.476 -15.097 -9.182 1.00 80.51 92 PRO B N 1
ATOM 1445 C CA . PRO B 1 92 ? 27.211 -14.661 -7.989 1.00 80.91 92 PRO B CA 1
ATOM 1446 C C . PRO B 1 92 ? 26.601 -15.143 -6.675 1.00 80.55 92 PRO B C 1
ATOM 1447 O O . PRO B 1 92 ? 27.322 -15.508 -5.743 1.00 81.24 92 PRO B O 1
ATOM 1451 N N . MET B 1 93 ? 25.273 -15.136 -6.611 1.00 79.34 93 MET B N 1
ATOM 1452 C CA . MET B 1 93 ? 24.542 -15.543 -5.413 1.00 78.59 93 MET B CA 1
ATOM 1453 C C . MET B 1 93 ? 24.590 -17.032 -5.096 1.00 77.73 93 MET B C 1
ATOM 1454 O O . MET B 1 93 ? 24.238 -17.443 -3.993 1.00 78.11 93 MET B O 1
ATOM 1459 N N . ILE B 1 94 ? 25.022 -17.845 -6.049 1.00 76.86 94 ILE B N 1
ATOM 1460 C CA . ILE B 1 94 ? 25.046 -19.283 -5.828 1.00 76.44 94 ILE B CA 1
ATOM 1461 C C . ILE B 1 94 ? 26.439 -19.899 -5.748 1.00 76.18 94 ILE B C 1
ATOM 1462 O O . ILE B 1 94 ? 27.122 -20.034 -6.759 1.00 76.73 94 ILE B O 1
ATOM 1467 N N . LYS B 1 95 ? 26.852 -20.273 -4.539 1.00 76.01 95 LYS B N 1
ATOM 1468 C CA . LYS B 1 95 ? 28.159 -20.891 -4.349 1.00 75.94 95 LYS B CA 1
ATOM 1469 C C . LYS B 1 95 ? 28.027 -22.406 -4.214 1.00 74.89 95 LYS B C 1
ATOM 1470 O O . LYS B 1 95 ? 29.011 -23.131 -4.333 1.00 74.61 95 LYS B O 1
ATOM 1476 N N . ASP B 1 96 ? 26.814 -22.886 -3.966 1.00 73.75 96 ASP B N 1
ATOM 1477 C CA . ASP B 1 96 ? 26.602 -24.319 -3.845 1.00 72.92 96 ASP B CA 1
ATOM 1478 C C . ASP B 1 96 ? 25.234 -24.727 -4.396 1.00 71.08 96 ASP B C 1
ATOM 1479 O O . ASP B 1 96 ? 24.187 -24.441 -3.802 1.00 71.28 96 ASP B O 1
ATOM 1484 N N . GLY B 1 97 ? 25.273 -25.398 -5.545 1.00 66.49 97 GLY B N 1
ATOM 1485 C CA . GLY B 1 97 ? 24.073 -25.857 -6.222 1.00 61.30 97 GLY B CA 1
ATOM 1486 C C . GLY B 1 97 ? 24.409 -26.051 -7.690 1.00 57.42 97 GLY B C 1
ATOM 1487 O O . GLY B 1 97 ? 25.572 -26.275 -8.033 1.00 57.73 97 GLY B O 1
ATOM 1488 N N . MET B 1 98 ? 23.417 -25.980 -8.569 1.00 52.93 98 MET B N 1
ATOM 1489 C CA . MET B 1 98 ? 23.706 -26.141 -9.992 1.00 49.11 98 MET B CA 1
ATOM 1490 C C . MET B 1 98 ? 22.701 -25.444 -10.895 1.00 47.25 98 MET B C 1
ATOM 1491 O O . MET B 1 98 ? 21.547 -25.218 -10.525 1.00 45.73 98 MET B O 1
ATOM 1496 N N . ILE B 1 99 ? 23.173 -25.076 -12.079 1.00 47.46 99 ILE B N 1
ATOM 1497 C CA . ILE B 1 99 ? 22.349 -24.382 -13.056 1.00 45.77 99 ILE B CA 1
ATOM 1498 C C . ILE B 1 99 ? 22.378 -25.128 -14.383 1.00 41.99 99 ILE B C 1
ATOM 1499 O O . ILE B 1 99 ? 23.428 -25.269 -15.005 1.00 39.53 99 ILE B O 1
ATOM 1504 N N . THR B 1 100 ? 21.219 -25.622 -14.803 1.00 42.28 100 THR B N 1
ATOM 1505 C CA . THR B 1 100 ? 21.142 -26.336 -16.072 1.00 40.69 100 THR B CA 1
ATOM 1506 C C . THR B 1 100 ? 20.205 -25.592 -17.011 1.00 42.68 100 THR B C 1
ATOM 1507 O O . THR B 1 100 ? 19.359 -24.797 -16.585 1.00 42.32 100 THR B O 1
ATOM 1511 N N . VAL B 1 101 ? 20.373 -25.855 -18.296 1.00 44.34 101 VAL B N 1
ATOM 1512 C CA . VAL B 1 101 ? 19.551 -25.216 -19.300 1.00 44.56 101 VAL B CA 1
ATOM 1513 C C . VAL B 1 101 ? 19.527 -26.081 -20.554 1.00 43.35 101 VAL B C 1
ATOM 1514 O O . VAL B 1 101 ? 20.548 -26.650 -20.952 1.00 40.59 101 VAL B O 1
ATOM 1518 N N . GLU B 1 102 ? 18.337 -26.212 -21.137 1.00 44.51 102 GLU B N 1
ATOM 1519 C CA . GLU B 1 102 ? 18.153 -26.947 -22.390 1.00 44.81 102 GLU B CA 1
ATOM 1520 C C . GLU B 1 102 ? 16.925 -26.357 -23.089 1.00 43.46 102 GLU B C 1
ATOM 1521 O O . GLU B 1 102 ? 16.065 -25.747 -22.446 1.00 43.05 102 GLU B O 1
ATOM 1527 N N . PRO B 1 103 ? 16.841 -26.506 -24.419 1.00 44.10 103 PRO B N 1
ATOM 1528 C CA . PRO B 1 103 ? 15.702 -25.963 -25.167 1.00 43.43 103 PRO B CA 1
ATOM 1529 C C . PRO B 1 103 ? 14.371 -26.625 -24.868 1.00 44.05 103 PRO B C 1
ATOM 1530 O O . PRO B 1 103 ? 14.300 -27.758 -24.391 1.00 45.64 103 PRO B O 1
ATOM 1534 N N . THR B 1 104 ? 13.306 -25.899 -25.148 1.00 43.96 104 THR B N 1
ATOM 1535 C CA . THR B 1 104 ? 11.978 -26.449 -24.969 1.00 44.33 104 THR B CA 1
ATOM 1536 C C . THR B 1 104 ? 11.027 -25.653 -25.853 1.00 45.88 104 THR B C 1
ATOM 1537 O O . THR B 1 104 ? 11.342 -24.532 -26.258 1.00 45.02 104 THR B O 1
ATOM 1541 N N . ILE B 1 105 ? 9.875 -26.234 -26.168 1.00 47.23 105 ILE B N 1
ATOM 1542 C CA . ILE B 1 105 ? 8.902 -25.545 -27.004 1.00 49.29 105 ILE B CA 1
ATOM 1543 C C . ILE B 1 105 ? 7.668 -25.174 -26.198 1.00 49.53 105 ILE B C 1
ATOM 1544 O O . ILE B 1 105 ? 7.045 -26.027 -25.570 1.00 49.55 105 ILE B O 1
ATOM 1549 N N . VAL B 1 106 ? 7.348 -23.885 -26.203 1.00 51.54 106 VAL B N 1
ATOM 1550 C CA . VAL B 1 106 ? 6.182 -23.374 -25.499 1.00 53.69 106 VAL B CA 1
ATOM 1551 C C . VAL B 1 106 ? 5.010 -23.371 -26.481 1.00 55.98 106 VAL B C 1
ATOM 1552 O O . VAL B 1 106 ? 5.088 -22.763 -27.541 1.00 55.12 106 VAL B O 1
ATOM 1556 N N . LEU B 1 107 ? 3.930 -24.053 -26.135 1.00 60.26 107 LEU B N 1
ATOM 1557 C CA . LEU B 1 107 ? 2.785 -24.116 -27.030 1.00 66.15 107 LEU B CA 1
ATOM 1558 C C . LEU B 1 107 ? 1.703 -23.078 -26.747 1.00 69.73 107 LEU B C 1
ATOM 1559 O O . LEU B 1 107 ? 1.186 -22.459 -27.679 1.00 69.78 107 LEU B O 1
ATOM 1564 N N . TRP B 1 108 ? 1.376 -22.874 -25.470 1.00 74.55 108 TRP B N 1
ATOM 1565 C CA . TRP B 1 108 ? 0.332 -21.923 -25.080 1.00 79.65 108 TRP B CA 1
ATOM 1566 C C . TRP B 1 108 ? 0.720 -20.922 -23.986 1.00 81.50 108 TRP B C 1
ATOM 1567 O O . TRP B 1 108 ? 1.841 -20.926 -23.478 1.00 80.95 108 TRP B O 1
ATOM 1578 N N . VAL B 1 109 ? -0.246 -20.073 -23.636 1.00 83.94 109 VAL B N 1
ATOM 1579 C CA . VAL B 1 109 ? -0.096 -19.040 -22.612 1.00 86.02 109 VAL B CA 1
ATOM 1580 C C . VAL B 1 109 ? -1.495 -18.620 -22.160 1.00 87.66 109 VAL B C 1
ATOM 1581 O O . VAL B 1 109 ? -2.388 -19.457 -22.034 1.00 87.93 109 VAL B O 1
ATOM 1585 N N . GLY B 1 110 ? -1.699 -17.328 -21.922 1.00 89.43 110 GLY B N 1
ATOM 1586 C CA . GLY B 1 110 ? -3.019 -16.895 -21.503 1.00 90.57 110 GLY B CA 1
ATOM 1587 C C . GLY B 1 110 ? -3.567 -15.674 -22.214 1.00 90.92 110 GLY B C 1
ATOM 1588 O O . GLY B 1 110 ? -2.776 -14.939 -22.841 1.00 90.75 110 GLY B O 1
ATOM 1589 N N . VAL C 1 2 ? 29.427 -18.081 -21.150 1.00 91.64 2 VAL C N 1
ATOM 1590 C CA . VAL C 1 2 ? 30.430 -18.512 -22.159 1.00 90.93 2 VAL C CA 1
ATOM 1591 C C . VAL C 1 2 ? 31.262 -19.633 -21.530 1.00 90.54 2 VAL C C 1
ATOM 1592 O O . VAL C 1 2 ? 32.194 -20.171 -22.134 1.00 90.62 2 VAL C O 1
ATOM 1596 N N . GLU C 1 3 ? 30.912 -19.973 -20.294 1.00 89.68 3 GLU C N 1
ATOM 1597 C CA . GLU C 1 3 ? 31.592 -21.037 -19.575 1.00 88.81 3 GLU C CA 1
ATOM 1598 C C . GLU C 1 3 ? 30.622 -22.008 -18.957 1.00 87.50 3 GLU C C 1
ATOM 1599 O O . GLU C 1 3 ? 29.862 -21.676 -18.045 1.00 86.83 3 GLU C O 1
ATOM 1605 N N . VAL C 1 4 ? 30.664 -23.228 -19.467 1.00 86.94 4 VAL C N 1
ATOM 1606 C CA . VAL C 1 4 ? 29.786 -24.298 -19.017 1.00 86.13 4 VAL C CA 1
ATOM 1607 C C . VAL C 1 4 ? 30.647 -25.266 -18.214 1.00 85.99 4 VAL C C 1
ATOM 1608 O O . VAL C 1 4 ? 31.818 -25.468 -18.523 1.00 85.25 4 VAL C O 1
ATOM 1612 N N . GLU C 1 5 ? 30.070 -25.832 -17.161 1.00 86.00 5 GLU C N 1
ATOM 1613 C CA . GLU C 1 5 ? 30.800 -26.737 -16.268 1.00 85.94 5 GLU C CA 1
ATOM 1614 C C . GLU C 1 5 ? 31.304 -27.999 -16.954 1.00 85.25 5 GLU C C 1
ATOM 1615 O O . GLU C 1 5 ? 32.510 -28.248 -16.974 1.00 85.17 5 GLU C O 1
ATOM 1621 N N . HIS C 1 6 ? 30.395 -28.793 -17.517 1.00 83.69 6 HIS C N 1
ATOM 1622 C CA . HIS C 1 6 ? 30.787 -30.050 -18.144 1.00 81.94 6 HIS C CA 1
ATOM 1623 C C . HIS C 1 6 ? 30.444 -30.316 -19.609 1.00 78.98 6 HIS C C 1
ATOM 1624 O O . HIS C 1 6 ? 29.615 -29.632 -20.214 1.00 78.09 6 HIS C O 1
ATOM 1631 N N . TRP C 1 7 ? 31.122 -31.333 -20.142 1.00 75.13 7 TRP C N 1
ATOM 1632 C CA . TRP C 1 7 ? 30.976 -31.795 -21.513 1.00 71.30 7 TRP C CA 1
ATOM 1633 C C . TRP C 1 7 ? 29.962 -32.946 -21.543 1.00 65.91 7 TRP C C 1
ATOM 1634 O O . TRP C 1 7 ? 30.001 -33.850 -20.684 1.00 63.72 7 TRP C O 1
ATOM 1645 N N . ASN C 1 8 ? 29.069 -32.899 -22.537 1.00 58.42 8 ASN C N 1
ATOM 1646 C CA . ASN C 1 8 ? 27.999 -33.901 -22.742 1.00 52.34 8 AS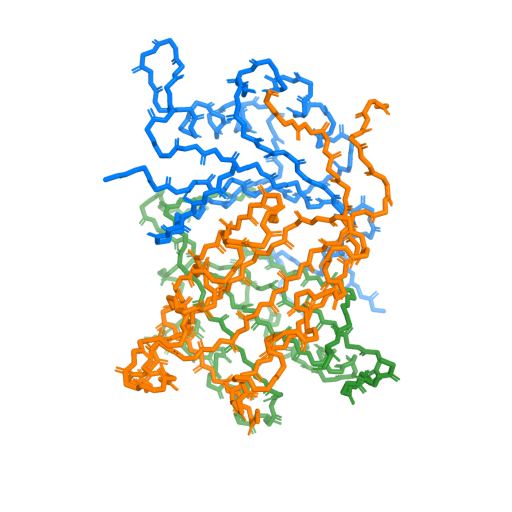N C CA 1
ATOM 1647 C C . ASN C 1 8 ? 27.262 -34.336 -21.446 1.00 47.81 8 ASN C C 1
ATOM 1648 O O . ASN C 1 8 ? 27.407 -35.451 -20.963 1.00 47.77 8 ASN C O 1
ATOM 1653 N N . THR C 1 9 ? 26.481 -33.461 -20.852 1.00 42.82 9 THR C N 1
ATOM 1654 C CA . THR C 1 9 ? 25.765 -33.904 -19.683 1.00 42.38 9 THR C CA 1
ATOM 1655 C C . THR C 1 9 ? 24.352 -34.286 -20.098 1.00 42.19 9 THR C C 1
ATOM 1656 O O . THR C 1 9 ? 23.836 -33.825 -21.120 1.00 42.50 9 THR C O 1
ATOM 1660 N N . LEU C 1 10 ? 23.744 -35.158 -19.307 1.00 41.17 10 LEU C N 1
ATOM 1661 C CA . LEU C 1 10 ? 22.413 -35.655 -19.571 1.00 39.26 10 LEU C CA 1
ATOM 1662 C C . LEU C 1 10 ? 21.623 -35.688 -18.294 1.00 38.59 10 LEU C C 1
ATOM 1663 O O . LEU C 1 10 ? 22.185 -35.813 -17.218 1.00 38.00 10 LEU C O 1
ATOM 1668 N N . ARG C 1 11 ? 20.311 -35.585 -18.428 1.00 38.19 11 ARG C N 1
ATOM 1669 C CA . ARG C 1 11 ? 19.433 -35.623 -17.279 1.00 38.75 11 ARG C CA 1
ATOM 1670 C C . ARG C 1 11 ? 18.655 -36.945 -17.290 1.00 38.88 11 ARG C C 1
ATOM 1671 O O . ARG C 1 11 ? 17.847 -37.180 -18.182 1.00 36.47 11 ARG C O 1
ATOM 1679 N N . LEU C 1 12 ? 18.923 -37.805 -16.304 1.00 40.44 12 LEU C N 1
ATOM 1680 C CA . LEU C 1 12 ? 18.266 -39.074 -16.150 1.00 40.75 12 LEU C CA 1
ATOM 1681 C C . LEU C 1 12 ? 17.094 -38.892 -15.217 1.00 40.33 12 LEU C C 1
ATOM 1682 O O . LEU C 1 12 ? 17.197 -38.288 -14.158 1.00 38.91 12 LEU C O 1
ATOM 1687 N N . ARG C 1 13 ? 15.922 -39.424 -15.554 1.00 40.18 13 ARG C N 1
ATOM 1688 C CA . ARG C 1 13 ? 14.783 -39.337 -14.671 1.00 40.70 13 ARG C CA 1
ATOM 1689 C C . ARG C 1 13 ? 14.233 -40.735 -14.530 1.00 39.58 13 ARG C C 1
ATOM 1690 O O . ARG C 1 13 ? 13.950 -41.413 -15.523 1.00 40.29 13 ARG C O 1
ATOM 1698 N N . ILE C 1 14 ? 14.134 -41.161 -13.278 1.00 38.35 14 ILE C N 1
ATOM 1699 C CA . ILE C 1 14 ? 13.673 -42.475 -12.906 1.00 37.23 14 ILE C CA 1
ATOM 1700 C C . ILE C 1 14 ? 12.358 -42.299 -12.208 1.00 37.74 14 ILE C C 1
ATOM 1701 O O . ILE C 1 14 ? 12.262 -41.538 -11.252 1.00 41.38 14 ILE C O 1
ATOM 1706 N N . TYR C 1 15 ? 11.343 -43.010 -12.681 1.00 37.60 15 TYR C N 1
ATOM 1707 C CA . TYR C 1 15 ? 10.019 -42.922 -12.090 1.00 36.04 15 TYR C CA 1
ATOM 1708 C C . TYR C 1 15 ? 9.680 -44.236 -11.448 1.00 36.74 15 TYR C C 1
ATOM 1709 O O . TYR C 1 15 ? 9.793 -45.283 -12.071 1.00 39.50 15 TYR C O 1
ATOM 1718 N N . ILE C 1 16 ? 9.245 -44.188 -10.201 1.00 37.85 16 ILE C N 1
ATOM 1719 C CA . ILE C 1 16 ? 8.893 -45.400 -9.495 1.00 38.57 16 ILE C CA 1
ATOM 1720 C C . ILE C 1 16 ? 7.831 -45.043 -8.488 1.00 40.85 16 ILE C C 1
ATOM 1721 O O . ILE C 1 16 ? 7.424 -43.879 -8.383 1.00 42.19 16 ILE C O 1
ATOM 1726 N N . GLY C 1 17 ? 7.380 -46.050 -7.756 1.00 41.50 17 GLY C N 1
ATOM 1727 C CA . GLY C 1 17 ? 6.368 -45.829 -6.757 1.00 43.51 17 GLY C CA 1
ATOM 1728 C C . GLY C 1 17 ? 6.977 -45.629 -5.391 1.00 45.83 17 GLY C C 1
ATOM 1729 O O . GLY C 1 17 ? 7.966 -46.268 -5.017 1.00 46.97 17 GLY C O 1
ATOM 1730 N N . GLU C 1 18 ? 6.376 -44.724 -4.641 1.00 47.86 18 GLU C N 1
ATOM 1731 C CA . GLU C 1 18 ? 6.823 -44.422 -3.301 1.00 49.63 18 GLU C CA 1
ATOM 1732 C C . GLU C 1 18 ? 6.850 -45.687 -2.454 1.00 50.57 18 GLU C C 1
ATOM 1733 O O . GLU C 1 18 ? 7.691 -45.833 -1.575 1.00 50.97 18 GLU C O 1
ATOM 1739 N N . ASN C 1 19 ? 5.921 -46.600 -2.720 1.00 51.79 19 ASN C N 1
ATOM 1740 C CA . ASN C 1 19 ? 5.841 -47.833 -1.951 1.00 52.60 19 ASN C CA 1
ATOM 1741 C C . ASN C 1 19 ? 6.675 -48.980 -2.498 1.00 51.70 19 ASN C C 1
ATOM 1742 O O . ASN C 1 19 ? 6.638 -50.081 -1.957 1.00 51.85 19 ASN C O 1
ATOM 1747 N N . ASP C 1 20 ? 7.428 -48.725 -3.560 1.00 50.14 20 ASP C N 1
ATOM 1748 C CA . ASP C 1 20 ? 8.273 -49.746 -4.165 1.00 51.03 20 ASP C CA 1
ATOM 1749 C C . ASP C 1 20 ? 9.398 -50.133 -3.220 1.00 54.05 20 ASP C C 1
ATOM 1750 O O . ASP C 1 20 ? 9.907 -49.299 -2.472 1.00 54.72 20 ASP C O 1
ATOM 1755 N N . LYS C 1 21 ? 9.797 -51.399 -3.259 1.00 57.22 21 LYS C N 1
ATOM 1756 C CA . LYS C 1 21 ? 10.865 -51.860 -2.388 1.00 60.42 21 LYS C CA 1
ATOM 1757 C C . LYS C 1 21 ? 11.889 -52.736 -3.077 1.00 61.13 21 LYS C C 1
ATOM 1758 O O . LYS C 1 21 ? 11.655 -53.256 -4.167 1.00 61.16 21 LYS C O 1
ATOM 1764 N N . TRP C 1 22 ? 13.050 -52.846 -2.450 1.00 61.94 22 TRP C N 1
ATOM 1765 C CA . TRP C 1 22 ? 14.127 -53.665 -2.972 1.00 63.12 22 TRP C CA 1
ATOM 1766 C C . TRP C 1 22 ? 14.842 -54.239 -1.762 1.00 64.55 22 TRP C C 1
ATOM 1767 O O . TRP C 1 22 ? 15.577 -53.532 -1.071 1.00 66.07 22 TRP C O 1
ATOM 1778 N N . GLU C 1 23 ? 14.598 -55.519 -1.500 1.00 65.40 23 GLU C N 1
ATOM 1779 C CA . GLU C 1 23 ? 15.191 -56.201 -0.359 1.00 65.19 23 GLU C CA 1
ATOM 1780 C C . GLU C 1 23 ? 14.698 -55.589 0.943 1.00 65.14 23 GLU C C 1
ATOM 1781 O O . GLU C 1 23 ? 15.485 -55.333 1.855 1.00 66.13 23 GLU C O 1
ATOM 1787 N N . GLY C 1 24 ? 13.392 -55.343 1.015 1.00 64.73 24 GLY C N 1
ATOM 1788 C CA . GLY C 1 24 ? 12.793 -54.782 2.216 1.00 63.72 24 GLY C CA 1
ATOM 1789 C C . GLY C 1 24 ? 12.998 -53.303 2.488 1.00 63.82 24 GLY C C 1
ATOM 1790 O O . GLY C 1 24 ? 12.508 -52.796 3.497 1.00 64.06 24 GLY C O 1
ATOM 1791 N N . ARG C 1 25 ? 13.725 -52.614 1.607 1.00 63.29 25 ARG C N 1
ATOM 1792 C CA . ARG C 1 25 ? 13.986 -51.180 1.759 1.00 62.00 25 ARG C CA 1
ATOM 1793 C C . ARG C 1 25 ? 13.313 -50.325 0.695 1.00 59.21 25 ARG C C 1
ATOM 1794 O O . ARG C 1 25 ? 13.056 -50.791 -0.418 1.00 58.68 25 ARG C O 1
ATOM 1802 N N . PRO C 1 26 ? 13.027 -49.051 1.025 1.00 56.75 26 PRO C N 1
ATOM 1803 C CA . PRO C 1 26 ? 12.393 -48.110 0.091 1.00 54.96 26 PRO C CA 1
ATOM 1804 C C . PRO C 1 26 ? 13.310 -47.985 -1.118 1.00 52.96 26 PRO C C 1
ATOM 1805 O O . PRO C 1 26 ? 14.411 -47.426 -1.021 1.00 53.49 26 PRO C O 1
ATOM 1809 N N . LEU C 1 27 ? 12.856 -48.523 -2.245 1.00 49.82 27 LEU C N 1
ATOM 1810 C CA . LEU C 1 27 ? 13.641 -48.526 -3.477 1.00 46.46 27 LEU C CA 1
ATOM 1811 C C . LEU C 1 27 ? 14.372 -47.233 -3.827 1.00 45.18 27 LEU C C 1
ATOM 1812 O O . LEU C 1 27 ? 15.535 -47.271 -4.238 1.00 45.56 27 LEU C O 1
ATOM 1817 N N . TYR C 1 28 ? 13.714 -46.090 -3.658 1.00 44.44 28 TYR C N 1
ATOM 1818 C CA . TYR C 1 28 ? 14.359 -44.833 -4.011 1.00 44.70 28 TYR C CA 1
ATOM 1819 C C . TYR C 1 28 ? 15.560 -44.505 -3.124 1.00 43.00 28 TYR C C 1
ATOM 1820 O O . TYR C 1 28 ? 16.578 -44.026 -3.611 1.00 41.17 28 TYR C O 1
ATOM 1829 N N . LYS C 1 29 ? 15.450 -44.781 -1.830 1.00 43.32 29 LYS C N 1
ATOM 1830 C CA . LYS C 1 29 ? 16.561 -44.532 -0.919 1.00 45.37 29 LYS C CA 1
ATOM 1831 C C . LYS C 1 29 ? 17.697 -45.482 -1.342 1.00 44.62 29 LYS C C 1
ATOM 1832 O O . LYS C 1 29 ? 18.869 -45.118 -1.325 1.00 47.06 29 LYS C O 1
ATOM 1838 N N . VAL C 1 30 ? 17.349 -46.702 -1.740 1.00 44.72 30 VAL C N 1
ATOM 1839 C CA . VAL C 1 30 ? 18.367 -47.659 -2.173 1.00 44.71 30 VAL C CA 1
ATOM 1840 C C . VAL C 1 30 ? 19.073 -47.128 -3.412 1.00 44.32 30 VAL C C 1
ATOM 1841 O O . VAL C 1 30 ? 20.301 -47.189 -3.509 1.00 44.46 30 VAL C O 1
ATOM 1845 N N . ILE C 1 31 ? 18.292 -46.609 -4.363 1.00 44.12 31 ILE C N 1
ATOM 1846 C CA . ILE C 1 31 ? 18.852 -46.053 -5.594 1.00 42.64 31 ILE C CA 1
ATOM 1847 C C . ILE C 1 31 ? 19.780 -44.887 -5.270 1.00 40.78 31 ILE C C 1
ATOM 1848 O O . ILE C 1 31 ? 20.906 -44.811 -5.765 1.00 39.74 31 ILE C O 1
ATOM 1853 N N . VAL C 1 32 ? 19.300 -43.978 -4.432 1.00 41.10 32 VAL C N 1
ATOM 1854 C CA . VAL C 1 32 ? 20.099 -42.825 -4.070 1.00 44.44 32 VAL C CA 1
ATOM 1855 C C . VAL C 1 32 ? 21.398 -43.245 -3.408 1.00 44.48 32 VAL C C 1
ATOM 1856 O O . VAL C 1 32 ? 22.436 -42.643 -3.642 1.00 45.44 32 VAL C O 1
ATOM 1860 N N . GLU C 1 33 ? 21.330 -44.283 -2.583 1.00 46.87 33 GLU C N 1
ATOM 1861 C CA . GLU C 1 33 ? 22.495 -44.792 -1.876 1.00 48.26 33 GLU C CA 1
ATOM 1862 C C . GLU C 1 33 ? 23.554 -45.287 -2.848 1.00 47.56 33 GLU C C 1
ATOM 1863 O O . GLU C 1 33 ? 24.730 -44.929 -2.755 1.00 48.21 33 GLU C O 1
ATOM 1869 N N . LYS C 1 34 ? 23.132 -46.112 -3.796 1.00 48.11 34 LYS C N 1
ATOM 1870 C CA . LYS C 1 34 ? 24.060 -46.649 -4.778 1.00 47.10 34 LYS C CA 1
ATOM 1871 C C . LYS C 1 34 ? 24.701 -45.541 -5.607 1.00 46.82 34 LYS C C 1
ATOM 1872 O O . LYS C 1 34 ? 25.903 -45.577 -5.875 1.00 46.93 34 LYS C O 1
ATOM 1878 N N . LEU C 1 35 ? 23.890 -44.565 -6.023 1.00 46.32 35 LEU C N 1
ATOM 1879 C CA . LEU C 1 35 ? 24.380 -43.433 -6.806 1.00 45.41 35 LEU C CA 1
ATOM 1880 C C . LEU C 1 35 ? 25.517 -42.745 -6.058 1.00 45.08 35 LEU C C 1
ATOM 1881 O O . LEU C 1 35 ? 26.554 -42.429 -6.632 1.00 42.88 35 LEU C O 1
ATOM 1886 N N . ARG C 1 36 ? 25.302 -42.507 -4.769 1.00 47.07 36 ARG C N 1
ATOM 1887 C CA . ARG C 1 36 ? 26.300 -41.867 -3.917 1.00 49.00 36 ARG C CA 1
ATOM 1888 C C . ARG C 1 36 ? 27.569 -42.733 -3.891 1.00 47.61 36 ARG C C 1
ATOM 1889 O O . ARG C 1 36 ? 28.666 -42.252 -4.162 1.00 46.95 36 ARG C O 1
ATOM 1897 N N . GLU C 1 37 ? 27.410 -44.019 -3.584 1.00 47.63 37 GLU C N 1
ATOM 1898 C CA . GLU C 1 37 ? 28.545 -44.945 -3.530 1.00 47.72 37 GLU C CA 1
ATOM 1899 C C . GLU C 1 37 ? 29.359 -44.932 -4.806 1.00 48.54 37 GLU C C 1
ATOM 1900 O O . GLU C 1 37 ? 30.591 -44.923 -4.764 1.00 49.57 37 GLU C O 1
ATOM 1906 N N . MET C 1 38 ? 28.663 -44.941 -5.940 1.00 48.35 38 MET C N 1
ATOM 1907 C CA . MET C 1 38 ? 29.303 -44.937 -7.251 1.00 48.02 38 MET C CA 1
ATOM 1908 C C . MET C 1 38 ? 30.080 -43.653 -7.512 1.00 47.97 38 MET C C 1
ATOM 1909 O O . MET C 1 38 ? 30.944 -43.620 -8.389 1.00 49.97 38 MET C O 1
ATOM 1914 N N . GLY C 1 39 ? 29.757 -42.593 -6.778 1.00 47.28 39 GLY C N 1
ATOM 1915 C CA . GLY C 1 39 ? 30.440 -41.323 -6.969 1.00 48.44 39 GLY C CA 1
ATOM 1916 C C . GLY C 1 39 ? 29.762 -40.402 -7.979 1.00 49.16 39 GLY C C 1
ATOM 1917 O O . GLY C 1 39 ? 30.414 -39.547 -8.590 1.00 46.14 39 GLY C O 1
ATOM 1918 N N . ILE C 1 40 ? 28.449 -40.565 -8.142 1.00 48.42 40 ILE C N 1
ATOM 1919 C CA . ILE C 1 40 ? 27.675 -39.763 -9.088 1.00 47.04 40 ILE C CA 1
ATOM 1920 C C . ILE C 1 40 ? 27.653 -38.279 -8.741 1.00 44.95 40 ILE C C 1
ATOM 1921 O O . ILE C 1 40 ? 27.569 -37.917 -7.577 1.00 45.65 40 ILE C O 1
ATOM 1926 N N . ALA C 1 41 ? 27.704 -37.429 -9.766 1.00 43.58 41 ALA C N 1
ATOM 1927 C CA . ALA C 1 41 ? 27.716 -35.975 -9.587 1.00 43.41 41 ALA C CA 1
ATOM 1928 C C . ALA C 1 41 ? 26.660 -35.420 -8.641 1.00 43.00 41 ALA C C 1
ATOM 1929 O O . ALA C 1 41 ? 26.915 -34.455 -7.929 1.00 43.45 41 ALA C O 1
ATOM 1931 N N . GLY C 1 42 ? 25.470 -36.007 -8.639 1.00 42.21 42 GLY C N 1
ATOM 1932 C CA . GLY C 1 42 ? 24.429 -35.520 -7.754 1.00 40.59 42 GLY C CA 1
ATOM 1933 C C . GLY C 1 42 ? 23.104 -36.173 -8.075 1.00 40.74 42 GLY C C 1
ATOM 1934 O O . GLY C 1 42 ? 23.039 -37.028 -8.953 1.00 43.66 42 GLY C O 1
ATOM 1935 N N . ALA C 1 43 ? 22.054 -35.778 -7.363 1.00 38.24 43 ALA C N 1
ATOM 1936 C CA . ALA C 1 43 ? 20.723 -36.320 -7.579 1.00 37.53 43 ALA C CA 1
ATOM 1937 C C . ALA C 1 43 ? 19.692 -35.537 -6.763 1.00 36.74 43 ALA C C 1
ATOM 1938 O O . ALA C 1 43 ? 20.001 -35.004 -5.696 1.00 38.44 43 ALA C O 1
ATOM 1940 N N . THR C 1 44 ? 18.466 -35.470 -7.276 1.00 34.57 44 THR C N 1
ATOM 1941 C CA . THR C 1 44 ? 17.370 -34.763 -6.612 1.00 31.68 44 THR C CA 1
ATOM 1942 C C . THR C 1 44 ? 16.174 -35.697 -6.662 1.00 33.76 44 THR C C 1
ATOM 1943 O O . THR C 1 44 ? 15.903 -36.300 -7.702 1.00 35.07 44 THR C O 1
ATOM 1947 N N . VAL C 1 45 ? 15.446 -35.809 -5.558 1.00 33.57 45 VAL C N 1
ATOM 1948 C CA . VAL C 1 45 ? 14.288 -36.683 -5.524 1.00 34.31 45 VAL C CA 1
ATOM 1949 C C . VAL C 1 45 ? 13.002 -35.909 -5.318 1.00 35.74 45 VAL C C 1
ATOM 1950 O O . VAL C 1 45 ? 12.889 -35.101 -4.394 1.00 34.96 45 VAL C O 1
ATOM 1954 N N . TYR C 1 46 ? 12.030 -36.165 -6.189 1.00 35.69 46 TYR C N 1
ATOM 1955 C CA . TYR C 1 46 ? 10.742 -35.500 -6.094 1.00 37.64 46 TYR C CA 1
ATOM 1956 C C . TYR C 1 46 ? 9.664 -36.491 -5.735 1.00 37.41 46 TYR C C 1
ATOM 1957 O O . TYR C 1 46 ? 9.797 -37.680 -5.984 1.00 41.45 46 TYR C O 1
ATOM 1966 N N . ARG C 1 47 ? 8.591 -35.988 -5.149 1.00 38.94 47 ARG C N 1
ATOM 1967 C CA . ARG C 1 47 ? 7.446 -36.810 -4.820 1.00 40.91 47 ARG C CA 1
ATOM 1968 C C . ARG C 1 47 ? 6.276 -36.123 -5.518 1.00 40.62 47 ARG C C 1
ATOM 1969 O O . ARG C 1 47 ? 6.036 -34.941 -5.300 1.00 38.52 47 ARG C O 1
ATOM 1977 N N . GLY C 1 48 ? 5.569 -36.845 -6.379 1.00 40.82 48 GLY C N 1
ATOM 1978 C CA . GLY C 1 48 ? 4.449 -36.235 -7.066 1.00 41.60 48 GLY C CA 1
ATOM 1979 C C . GLY C 1 48 ? 3.221 -36.387 -6.207 1.00 41.34 48 GLY C C 1
ATOM 1980 O O . GLY C 1 48 ? 3.275 -37.032 -5.169 1.00 41.82 48 GLY C O 1
ATOM 1981 N N . ILE C 1 49 ? 2.114 -35.785 -6.610 1.00 43.02 49 ILE C N 1
ATOM 1982 C CA . ILE C 1 49 ? 0.894 -35.935 -5.832 1.00 43.80 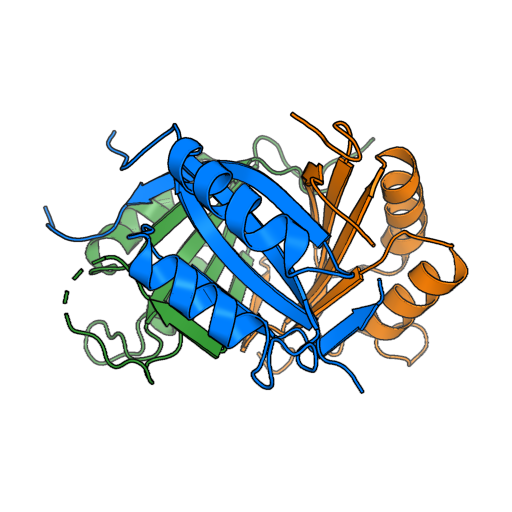49 ILE C CA 1
ATOM 1983 C C . ILE C 1 49 ? -0.015 -36.966 -6.493 1.00 44.07 49 ILE C C 1
ATOM 1984 O O . ILE C 1 49 ? -1.000 -37.386 -5.916 1.00 47.61 49 ILE C O 1
ATOM 1989 N N . TYR C 1 50 ? 0.328 -37.376 -7.707 1.00 47.36 50 TYR C N 1
ATOM 1990 C CA . TYR C 1 50 ? -0.454 -38.370 -8.433 1.00 49.12 50 TYR C CA 1
ATOM 1991 C C . TYR C 1 50 ? 0.289 -38.870 -9.662 1.00 49.49 50 TYR C C 1
ATOM 1992 O O . TYR C 1 50 ? 1.126 -38.165 -10.222 1.00 48.91 50 TYR C O 1
ATOM 2001 N N . GLY C 1 51 ? -0.032 -40.090 -10.082 1.00 51.79 51 GLY C N 1
ATOM 2002 C CA . GLY C 1 51 ? 0.594 -40.660 -11.260 1.00 51.48 51 GLY C CA 1
ATOM 2003 C C . GLY C 1 51 ? 0.016 -42.009 -11.644 1.00 53.71 51 GLY C C 1
ATOM 2004 O O . GLY C 1 51 ? -0.592 -42.690 -10.819 1.00 50.85 51 GLY C O 1
ATOM 2005 N N . PHE C 1 52 ? 0.192 -42.390 -12.909 1.00 55.84 52 PHE C N 1
ATOM 2006 C CA . PHE C 1 52 ? -0.285 -43.682 -13.404 1.00 57.60 52 PHE C CA 1
ATOM 2007 C C . PHE C 1 52 ? 0.564 -44.077 -14.615 1.00 59.69 52 PHE C C 1
ATOM 2008 O O . PHE C 1 52 ? 1.101 -43.217 -15.310 1.00 59.54 52 PHE C O 1
ATOM 2016 N N . GLY C 1 53 ? 0.706 -45.380 -14.842 1.00 63.90 53 GLY C N 1
ATOM 2017 C CA . GLY C 1 53 ? 1.496 -45.862 -15.962 1.00 68.84 53 GLY C CA 1
ATOM 2018 C C . GLY C 1 53 ? 0.707 -46.706 -16.950 1.00 72.23 53 GLY C C 1
ATOM 2019 O O . GLY C 1 53 ? -0.404 -46.349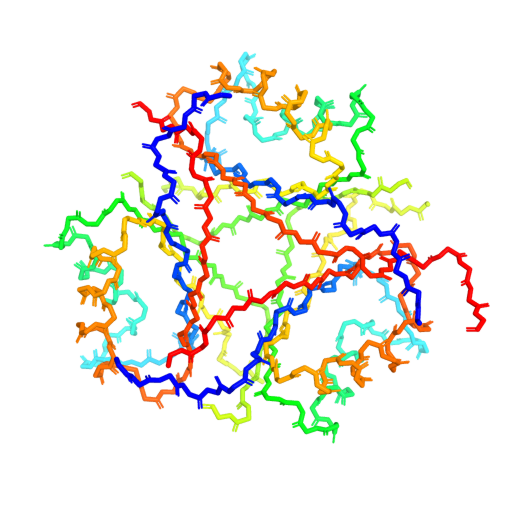 -17.337 1.00 73.06 53 GLY C O 1
ATOM 2020 N N . LYS C 1 54 ? 1.282 -47.832 -17.361 1.00 75.85 54 LYS C N 1
ATOM 2021 C CA . LYS C 1 54 ? 0.629 -48.725 -18.317 1.00 77.53 54 LYS C CA 1
ATOM 2022 C C . LYS C 1 54 ? -0.339 -49.678 -17.625 1.00 77.89 54 LYS C C 1
ATOM 2023 O O . LYS C 1 54 ? 0.036 -50.392 -16.696 1.00 79.20 54 LYS C O 1
ATOM 2029 N N . ILE C 1 64 ? -0.523 -53.360 -11.564 1.00 91.32 64 ILE C N 1
ATOM 2030 C CA . ILE C 1 64 ? -1.278 -53.429 -10.322 1.00 90.95 64 ILE C CA 1
ATOM 2031 C C . ILE C 1 64 ? -0.603 -52.613 -9.214 1.00 90.24 64 ILE C C 1
ATOM 2032 O O . ILE C 1 64 ? 0.237 -53.123 -8.468 1.00 91.43 64 ILE C O 1
ATOM 2037 N N . ARG C 1 65 ? -0.983 -51.338 -9.119 1.00 88.67 65 ARG C N 1
ATOM 2038 C CA . ARG C 1 65 ? -0.421 -50.417 -8.127 1.00 86.42 65 ARG C CA 1
ATOM 2039 C C . ARG C 1 65 ? -1.511 -49.499 -7.595 1.00 84.13 65 ARG C C 1
ATOM 2040 O O . ARG C 1 65 ? -2.308 -48.965 -8.358 1.00 84.31 65 ARG C O 1
ATOM 2048 N N . LEU C 1 66 ? -1.541 -49.316 -6.281 1.00 81.53 66 LEU C N 1
ATOM 2049 C CA . LEU C 1 66 ? -2.530 -48.454 -5.637 1.00 79.10 66 LEU C CA 1
ATOM 2050 C C . LEU C 1 66 ? -2.449 -47.028 -6.181 1.00 77.17 66 LEU C C 1
ATOM 2051 O O . LEU C 1 66 ? -1.359 -46.519 -6.462 1.00 76.06 66 LEU C O 1
ATOM 2056 N N . SER C 1 67 ? -3.609 -46.388 -6.317 1.00 74.87 67 SER C N 1
ATOM 2057 C CA . SER C 1 67 ? -3.693 -45.020 -6.820 1.00 72.12 67 SER C CA 1
ATOM 2058 C C . SER C 1 67 ? -3.211 -44.041 -5.758 1.00 69.92 67 SER C C 1
ATOM 2059 O O . SER C 1 67 ? -2.961 -42.867 -6.032 1.00 69.56 67 SER C O 1
ATOM 2062 N N . THR C 1 68 ? -3.091 -44.543 -4.538 1.00 67.05 68 THR C N 1
ATOM 2063 C CA . THR C 1 68 ? -2.633 -43.742 -3.415 1.00 63.83 68 THR C CA 1
ATOM 2064 C C . THR C 1 68 ? -1.114 -43.884 -3.260 1.00 61.23 68 THR C C 1
ATOM 2065 O O . THR C 1 68 ? -0.509 -43.285 -2.374 1.00 61.31 68 THR C O 1
ATOM 2069 N N . ASP C 1 69 ? -0.515 -44.686 -4.136 1.00 57.34 69 ASP C N 1
ATOM 2070 C CA . ASP C 1 69 ? 0.927 -44.924 -4.139 1.00 55.67 69 ASP C CA 1
ATOM 2071 C C . ASP C 1 69 ? 1.573 -43.789 -4.932 1.00 53.13 69 ASP C C 1
ATOM 2072 O O . ASP C 1 69 ? 1.754 -43.888 -6.145 1.00 53.27 69 ASP C O 1
ATOM 2077 N N . LEU C 1 70 ? 1.926 -42.716 -4.239 1.00 48.80 70 LEU C N 1
ATOM 2078 C CA . LEU C 1 70 ? 2.517 -41.553 -4.885 1.00 45.56 70 LEU C CA 1
ATOM 2079 C C . LEU C 1 70 ? 3.793 -41.811 -5.683 1.00 43.25 70 LEU C C 1
ATOM 2080 O O . LEU C 1 70 ? 4.601 -42.691 -5.351 1.00 41.15 70 LEU C O 1
ATOM 2085 N N . PRO C 1 71 ? 3.982 -41.033 -6.760 1.00 39.84 71 PRO C N 1
ATOM 2086 C CA . PRO C 1 71 ? 5.143 -41.109 -7.656 1.00 39.05 71 PRO C CA 1
ATOM 2087 C C . PRO C 1 71 ? 6.411 -40.524 -6.996 1.00 39.81 71 PRO C C 1
ATOM 2088 O O . PRO C 1 71 ? 6.339 -39.554 -6.245 1.00 39.45 71 PRO C O 1
ATOM 2092 N N . ILE C 1 72 ? 7.562 -41.120 -7.286 1.00 38.90 72 ILE C N 1
ATOM 2093 C CA . ILE C 1 72 ? 8.844 -40.641 -6.773 1.00 37.58 72 ILE C CA 1
ATOM 2094 C C . ILE C 1 72 ? 9.744 -40.515 -7.978 1.00 35.87 72 ILE C C 1
ATOM 2095 O O . ILE C 1 72 ? 9.933 -41.486 -8.709 1.00 39.39 72 ILE C O 1
ATOM 2100 N N . ILE C 1 73 ? 10.289 -39.330 -8.211 1.00 33.88 73 ILE C N 1
ATOM 2101 C CA . ILE C 1 73 ? 11.184 -39.161 -9.342 1.00 31.36 73 ILE C CA 1
ATOM 2102 C C . ILE C 1 73 ? 12.606 -38.870 -8.858 1.00 33.52 73 ILE C C 1
ATOM 2103 O O . ILE C 1 73 ? 12.847 -37.934 -8.100 1.00 34.11 73 ILE C O 1
ATOM 2108 N N . VAL C 1 74 ? 13.541 -39.702 -9.291 1.00 33.54 74 VAL C N 1
ATOM 2109 C CA . VAL C 1 74 ? 14.929 -39.552 -8.924 1.00 31.87 74 VAL C CA 1
ATOM 2110 C C . VAL C 1 74 ? 15.570 -38.952 -10.152 1.00 32.92 74 VAL C C 1
ATOM 2111 O O . VAL C 1 74 ? 15.606 -39.587 -11.210 1.00 33.91 74 VAL C O 1
ATOM 2115 N N . GLU C 1 75 ? 16.085 -37.737 -10.000 1.00 32.09 75 GLU C N 1
ATOM 2116 C CA . GLU C 1 75 ? 16.719 -37.052 -11.106 1.00 33.02 75 GLU C CA 1
ATOM 2117 C C . GLU C 1 75 ? 18.232 -36.952 -10.953 1.00 32.07 75 GLU C C 1
ATOM 2118 O O . GLU C 1 75 ? 18.740 -36.522 -9.924 1.00 34.10 75 GLU C O 1
ATOM 2124 N N . VAL C 1 76 ? 18.944 -37.351 -11.994 1.00 31.73 76 VAL C N 1
ATOM 2125 C CA . VAL C 1 76 ? 20.389 -37.303 -11.993 1.00 31.96 76 VAL C CA 1
ATOM 2126 C C . VAL C 1 76 ? 20.895 -36.571 -13.216 1.00 33.89 76 VAL C C 1
ATOM 2127 O O . VAL C 1 76 ? 20.486 -36.857 -14.337 1.00 37.58 76 VAL C O 1
ATOM 2131 N N . VAL C 1 77 ? 21.807 -35.631 -13.003 1.00 33.17 77 VAL C N 1
ATOM 2132 C CA . VAL C 1 77 ? 22.406 -34.883 -14.106 1.00 33.78 77 VAL C CA 1
ATOM 2133 C C . VAL C 1 77 ? 23.913 -35.182 -14.012 1.00 36.40 77 VAL C C 1
ATOM 2134 O O . VAL C 1 77 ? 24.557 -34.862 -13.004 1.00 39.45 77 VAL C O 1
ATOM 2138 N N . ASP C 1 78 ? 24.477 -35.793 -15.052 1.00 35.39 78 ASP C N 1
ATOM 2139 C CA . ASP C 1 78 ? 25.896 -36.150 -15.043 1.00 39.52 78 ASP C CA 1
ATOM 2140 C C . ASP C 1 78 ? 26.362 -36.410 -16.473 1.00 41.92 78 ASP C C 1
ATOM 2141 O O . ASP C 1 78 ? 25.572 -36.361 -17.423 1.00 45.66 78 ASP C O 1
ATOM 2146 N N . ARG C 1 79 ? 27.648 -36.702 -16.608 1.00 41.29 79 ARG C N 1
ATOM 2147 C CA . ARG C 1 79 ? 28.270 -37.005 -17.895 1.00 42.99 79 ARG C CA 1
ATOM 2148 C C . ARG C 1 79 ? 27.675 -38.306 -18.476 1.00 42.51 79 ARG C C 1
ATOM 2149 O O . ARG C 1 79 ? 27.210 -39.171 -17.735 1.00 40.60 79 ARG C O 1
ATOM 2157 N N . GLY C 1 80 ? 27.706 -38.436 -19.802 1.00 44.29 80 GLY C N 1
ATOM 2158 C CA . GLY C 1 80 ? 27.153 -39.602 -20.477 1.00 44.51 80 GLY C CA 1
ATOM 2159 C C . GLY C 1 80 ? 27.546 -40.984 -19.985 1.00 48.15 80 GLY C C 1
ATOM 2160 O O . GLY C 1 80 ? 26.678 -41.809 -19.688 1.00 47.90 80 GLY C O 1
ATOM 2161 N N . HIS C 1 81 ? 28.842 -41.265 -19.914 1.00 51.50 81 HIS C N 1
ATOM 2162 C CA . HIS C 1 81 ? 29.279 -42.578 -19.445 1.00 53.90 81 HIS C CA 1
ATOM 2163 C C . HIS C 1 81 ? 28.760 -42.880 -18.038 1.00 52.22 81 HIS C C 1
ATOM 2164 O O . HIS C 1 81 ? 28.390 -44.008 -17.726 1.00 53.52 81 HIS C O 1
ATOM 2171 N N . ASN C 1 82 ? 28.717 -41.861 -17.193 1.00 50.55 82 ASN C N 1
ATOM 2172 C CA . ASN C 1 82 ? 28.220 -42.034 -15.822 1.00 49.72 82 ASN C CA 1
ATOM 2173 C C . ASN C 1 82 ? 26.766 -42.446 -15.761 1.00 48.68 82 ASN C C 1
ATOM 2174 O O . ASN C 1 82 ? 26.365 -43.284 -14.954 1.00 48.04 82 ASN C O 1
ATOM 2179 N N . ILE C 1 83 ? 25.972 -41.822 -16.616 1.00 45.92 83 ILE C N 1
ATOM 2180 C CA . ILE C 1 83 ? 24.548 -42.102 -16.689 1.00 44.73 83 ILE C CA 1
ATOM 2181 C C . ILE C 1 83 ? 24.344 -43.490 -17.260 1.00 45.88 83 ILE C C 1
ATOM 2182 O O . ILE C 1 83 ? 23.465 -44.230 -16.855 1.00 44.49 83 ILE C O 1
ATOM 2187 N N . GLU C 1 84 ? 25.206 -43.826 -18.205 1.00 48.65 84 GLU C N 1
ATOM 2188 C CA . GLU C 1 84 ? 25.156 -45.143 -18.839 1.00 52.33 84 GLU C CA 1
ATOM 2189 C C . GLU C 1 84 ? 25.317 -46.120 -17.689 1.00 52.83 84 GLU C C 1
ATOM 2190 O O . GLU C 1 84 ? 24.505 -47.023 -17.522 1.00 52.36 84 GLU C O 1
ATOM 2196 N N . LYS C 1 85 ? 26.373 -45.924 -16.903 1.00 52.53 85 LYS C N 1
ATOM 2197 C CA . LYS C 1 85 ? 26.670 -46.795 -15.772 1.00 53.85 85 LYS C CA 1
ATOM 2198 C C . LYS C 1 85 ? 25.527 -46.861 -14.758 1.00 52.86 85 LYS C C 1
ATOM 2199 O O . LYS C 1 85 ? 25.202 -47.936 -14.243 1.00 54.79 85 LYS C O 1
ATOM 2205 N N . VAL C 1 86 ? 24.912 -45.721 -14.467 1.00 51.21 86 VAL C N 1
ATOM 2206 C CA . VAL C 1 86 ? 23.801 -45.692 -13.526 1.00 49.62 86 VAL C CA 1
ATOM 2207 C C . VAL C 1 86 ? 22.664 -46.568 -14.027 1.00 50.72 86 VAL C C 1
ATOM 2208 O O . VAL C 1 86 ? 22.188 -47.461 -13.325 1.00 50.93 86 VAL C O 1
ATOM 2212 N N . VAL C 1 87 ? 22.225 -46.302 -15.250 1.00 51.31 87 VAL C N 1
ATOM 2213 C CA . VAL C 1 87 ? 21.128 -47.064 -15.832 1.00 52.16 87 VAL C CA 1
ATOM 2214 C C . VAL C 1 87 ? 21.449 -48.544 -15.823 1.00 52.23 87 VAL C C 1
ATOM 2215 O O . VAL C 1 87 ? 20.571 -49.381 -15.614 1.00 51.73 87 VAL C O 1
ATOM 2219 N N . ASN C 1 88 ? 22.716 -48.869 -16.048 1.00 53.51 88 ASN C N 1
ATOM 2220 C CA . ASN C 1 88 ? 23.095 -50.289 -16.068 1.00 56.19 88 ASN C CA 1
ATOM 2221 C C . ASN C 1 88 ? 22.842 -50.983 -14.725 1.00 55.85 88 ASN C C 1
ATOM 2222 O O . ASN C 1 88 ? 22.539 -52.171 -14.633 1.00 57.10 88 ASN C O 1
ATOM 2227 N N . VAL C 1 89 ? 23.001 -50.192 -13.656 1.00 55.31 89 VAL C N 1
ATOM 2228 C CA . VAL C 1 89 ? 22.935 -50.742 -12.299 1.00 52.83 89 VAL C CA 1
ATOM 2229 C C . VAL C 1 89 ? 21.496 -50.830 -11.762 1.00 52.90 89 VAL C C 1
ATOM 2230 O O . VAL C 1 89 ? 21.153 -51.695 -10.967 1.00 52.10 89 VAL C O 1
ATOM 2234 N N . ILE C 1 90 ? 20.623 -49.875 -12.179 1.00 52.20 90 ILE C N 1
ATOM 2235 C CA . ILE C 1 90 ? 19.283 -49.791 -11.573 1.00 52.70 90 ILE C CA 1
ATOM 2236 C C . ILE C 1 90 ? 18.146 -50.414 -12.417 1.00 52.57 90 ILE C C 1
ATOM 2237 O O . ILE C 1 90 ? 17.002 -50.536 -11.996 1.00 50.44 90 ILE C O 1
ATOM 2242 N N . LYS C 1 91 ? 18.426 -50.823 -13.649 1.00 54.54 91 LYS C N 1
ATOM 2243 C CA . LYS C 1 91 ? 17.396 -51.440 -14.481 1.00 55.89 91 LYS C CA 1
ATOM 2244 C C . LYS C 1 91 ? 16.724 -52.582 -13.712 1.00 55.98 91 LYS C C 1
ATOM 2245 O O . LYS C 1 91 ? 15.498 -52.661 -13.650 1.00 55.27 91 LYS C O 1
ATOM 2251 N N . PRO C 1 92 ? 17.526 -53.486 -13.116 1.00 56.04 92 PRO C N 1
ATOM 2252 C CA . PRO C 1 92 ? 17.012 -54.631 -12.351 1.00 56.05 92 PRO C CA 1
ATOM 2253 C C . PRO C 1 92 ? 16.079 -54.273 -11.194 1.00 56.41 92 PRO C C 1
ATOM 2254 O O . PRO C 1 92 ? 15.287 -55.101 -10.750 1.00 57.31 92 PRO C O 1
ATOM 2258 N N . MET C 1 93 ? 16.164 -53.047 -10.700 1.00 56.27 93 MET C N 1
ATOM 2259 C CA . MET C 1 93 ? 15.327 -52.666 -9.574 1.00 56.77 93 MET C CA 1
ATOM 2260 C C . MET C 1 93 ? 14.046 -51.951 -9.974 1.00 57.48 93 MET C C 1
ATOM 2261 O O . MET C 1 93 ? 13.135 -51.801 -9.160 1.00 57.35 93 MET C O 1
ATOM 2266 N N . ILE C 1 94 ? 13.969 -51.533 -11.235 1.00 58.21 94 ILE C N 1
ATOM 2267 C CA . ILE C 1 94 ? 12.799 -50.818 -11.738 1.00 58.60 94 ILE C CA 1
ATOM 2268 C C . ILE C 1 94 ? 11.759 -51.727 -12.380 1.00 59.83 94 ILE C C 1
ATOM 2269 O O . ILE C 1 94 ? 11.911 -52.162 -13.517 1.00 58.35 94 ILE C O 1
ATOM 2274 N N . LYS C 1 95 ? 10.689 -52.002 -11.650 1.00 61.52 95 LYS C N 1
ATOM 2275 C CA . LYS C 1 95 ? 9.626 -52.841 -12.177 1.00 63.18 95 LYS C CA 1
ATOM 2276 C C . LYS C 1 95 ? 8.392 -51.967 -12.427 1.00 62.31 95 LYS C C 1
ATOM 2277 O O . LYS C 1 95 ? 7.872 -51.310 -11.523 1.00 63.59 95 LYS C O 1
ATOM 2283 N N . ASP C 1 96 ? 7.940 -51.947 -13.673 1.00 62.09 96 ASP C N 1
ATOM 2284 C CA . ASP C 1 96 ? 6.786 -51.142 -14.052 1.00 62.40 96 ASP C CA 1
ATOM 2285 C C . ASP C 1 96 ? 6.931 -49.655 -13.711 1.00 60.06 96 ASP C C 1
ATOM 2286 O O . ASP C 1 96 ? 6.016 -49.036 -13.171 1.00 60.76 96 ASP C O 1
ATOM 2291 N N . GLY C 1 97 ? 8.088 -49.092 -14.036 1.00 56.24 97 GLY C N 1
ATOM 2292 C CA . GLY C 1 97 ? 8.329 -47.689 -13.783 1.00 52.44 97 GLY C CA 1
ATOM 2293 C C . GLY C 1 97 ? 8.737 -47.089 -15.107 1.00 50.28 97 GLY C C 1
ATOM 2294 O O . GLY C 1 97 ? 8.193 -47.461 -16.143 1.00 51.30 97 GLY C O 1
ATOM 2295 N N . MET C 1 98 ? 9.694 -46.172 -15.090 1.00 47.16 98 MET C N 1
ATOM 2296 C CA . MET C 1 98 ? 10.153 -45.571 -16.327 1.00 42.79 98 MET C CA 1
ATOM 2297 C C . MET C 1 98 ? 11.434 -44.789 -16.123 1.00 40.31 98 MET C C 1
ATOM 2298 O O . MET C 1 98 ? 11.632 -44.141 -15.100 1.00 41.36 98 MET C O 1
ATOM 2303 N N . ILE C 1 99 ? 12.302 -44.858 -17.117 1.00 38.34 99 ILE C N 1
ATOM 2304 C CA . ILE C 1 99 ? 13.562 -44.159 -17.069 1.00 37.68 99 ILE C CA 1
ATOM 2305 C C . ILE C 1 99 ? 13.694 -43.364 -18.356 1.00 37.30 99 ILE C C 1
ATOM 2306 O O . ILE C 1 99 ? 13.564 -43.916 -19.441 1.00 36.54 99 ILE C O 1
ATOM 2311 N N . THR C 1 100 ? 13.947 -42.066 -18.225 1.00 37.57 100 THR C N 1
ATOM 2312 C CA . THR C 1 100 ? 14.115 -41.205 -19.383 1.00 37.43 100 THR C CA 1
ATOM 2313 C C . THR C 1 100 ? 15.432 -40.467 -19.294 1.00 38.74 100 THR C C 1
ATOM 2314 O O . THR C 1 100 ? 16.017 -40.305 -18.210 1.00 38.99 100 THR C O 1
ATOM 2318 N N . VAL C 1 101 ? 15.897 -40.020 -20.454 1.00 40.29 101 VAL C N 1
ATOM 2319 C CA . VAL C 1 101 ? 17.131 -39.290 -20.537 1.00 38.39 101 VAL C CA 1
ATOM 2320 C C . VAL C 1 101 ? 17.084 -38.336 -21.711 1.00 38.85 101 VAL C C 1
ATOM 2321 O O . VAL C 1 101 ? 16.461 -38.624 -22.727 1.00 37.57 101 VAL C O 1
ATOM 2325 N N . GLU C 1 102 ? 17.734 -37.188 -21.547 1.00 39.37 102 GLU C N 1
ATOM 2326 C CA . GLU C 1 102 ? 17.852 -36.189 -22.601 1.00 40.59 102 GLU C CA 1
ATOM 2327 C C . GLU C 1 102 ? 18.928 -3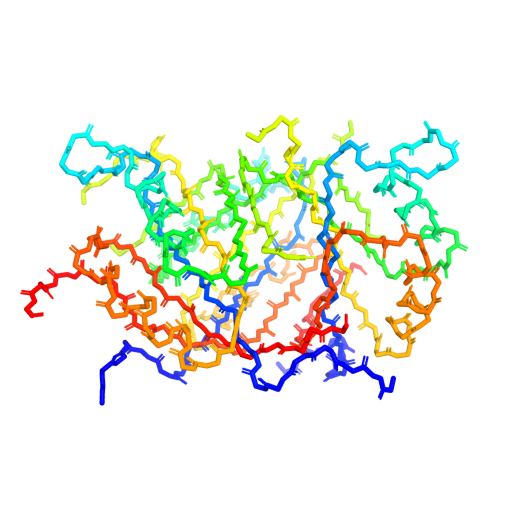5.198 -22.172 1.00 38.87 102 GLU C C 1
ATOM 2328 O O . GLU C 1 102 ? 19.138 -34.982 -20.987 1.00 37.42 102 GLU C O 1
ATOM 2334 N N . PRO C 1 103 ? 19.620 -34.581 -23.138 1.00 39.45 103 PRO C N 1
ATOM 2335 C CA . PRO C 1 103 ? 20.710 -33.652 -22.924 1.00 38.15 103 PRO C CA 1
ATOM 2336 C C . PRO C 1 103 ? 20.276 -32.412 -22.161 1.00 37.22 103 PRO C C 1
ATOM 2337 O O . PRO C 1 103 ? 19.105 -32.091 -21.991 1.00 35.31 103 PRO C O 1
ATOM 2341 N N . THR C 1 104 ? 21.298 -31.766 -21.618 1.00 39.09 104 THR C N 1
ATOM 2342 C CA . THR C 1 104 ? 21.159 -30.505 -20.952 1.00 38.88 104 THR C CA 1
ATOM 2343 C C . THR C 1 104 ? 22.531 -29.901 -20.826 1.00 39.82 104 THR C C 1
ATOM 2344 O O . THR C 1 104 ? 23.546 -30.577 -20.925 1.00 37.71 104 THR C O 1
ATOM 2348 N N . ILE C 1 105 ? 22.568 -28.585 -20.699 1.00 42.26 105 ILE C N 1
ATOM 2349 C CA . ILE C 1 105 ? 23.855 -27.975 -20.457 1.00 42.22 105 ILE C CA 1
ATOM 2350 C C . ILE C 1 105 ? 23.949 -27.499 -19.020 1.00 42.03 105 ILE C C 1
ATOM 2351 O O . ILE C 1 105 ? 23.041 -26.859 -18.493 1.00 40.16 105 ILE C O 1
ATOM 2356 N N . VAL C 1 106 ? 24.993 -27.863 -18.281 1.00 41.45 106 VAL C N 1
ATOM 2357 C CA . VAL C 1 106 ? 25.072 -27.381 -16.900 1.00 42.35 106 VAL C CA 1
ATOM 2358 C C . VAL C 1 106 ? 26.072 -26.238 -16.958 1.00 41.61 106 VAL C C 1
ATOM 2359 O O . VAL C 1 106 ? 27.202 -26.374 -17.426 1.00 40.11 106 VAL C O 1
ATOM 2363 N N . LEU C 1 107 ? 25.592 -25.073 -16.543 1.00 42.43 107 LEU C N 1
ATOM 2364 C CA . LEU C 1 107 ? 26.375 -23.843 -16.543 1.00 42.94 107 LEU C CA 1
ATOM 2365 C C . LEU C 1 107 ? 27.286 -23.732 -15.332 1.00 43.55 107 LEU C C 1
ATOM 2366 O O . LEU C 1 107 ? 26.767 -23.750 -14.199 1.00 41.71 107 LEU C O 1
#

Sequence (294 aa):
VEVEHWNTLRLRIYIGENDKWEGRPLYKVIVEKLREMGIAGATVYRGIYGFGTDLPIIVEVVDRGHNIEKVVNVIKPMIKDGMITVEPTIVLWVGTQEEVEVEHWNTLRLRIYIGENDKWEGRPLYKVIVEKLREMGIAGATVYRGIYGFGKKSTDLPIIVEVVDRGHNIEKVVNVIKPMIKDGMITVEPTIVLWVGVEVEHWNTLRLRIYIGENDKWEGRPLYKVIVEKLREMGIAGATVYRGIYGFGKIRLSTDLPIIVEVVDRGHNIEKVVNVIKPMIKDGMITVEPTIVL

Organism: Pyrococcus horikoshii (strain ATCC 700860 / DSM 12428 / JCM 9974 / NBRC 100139 / OT-3) (NCBI:txid70601)

Radius of gyration: 18.37 Å; Cα contacts (8 Å, |Δi|>4): 657; chains: 3; bounding box: 49×53×42 Å

Nearest PDB structures (foldseek):
  2dcl-assembly1_A-2  TM=1.010E+00  e=3.508E-20  Pyrococcus horikoshii
  2dcl-assembly1_B-2  TM=9.955E-01  e=4.303E-17  Pyrococcus horikoshii
  1o51-assembly1_A  TM=9.713E-01  e=8.376E-09  Thermotoga maritima
  6mmc-assembly1_A  TM=6.166E-01  e=1.251E-03  Cyanobium sp. PCC 7001
  1xbw-assembly2_C  TM=4.741E-01  e=1.433E-01  Staphylococcus aureus subsp. aureus MW2

Foldseek 3Di:
DAADDQQKKKKKWKDWQPQADPHHGLVVVLQVVCVVLPAPHWDKDWAPDDDCVIIIIMIMGMGHVVVVVVSCVVCVVSCPDTDMDMDGDTGGDDDPDDD/DAFPDQQKKKKKWKDWQCQDDPRHGLVVVLQVVCVVLPAPHWDKDWAPDDDDPLVPTIMIMIIGIGHPVSVVVSCVVCVVSDSRTDMDMDTDTGRDDD/DDFDDDWKKKKKWKDWQPADDPPHRLVVVLQVVCVVVPAPDKDKDWACADDAPPDDRRGIMIIIMGIGHDVSVVVSCVPCVVRDDRIDMDMDTDIGD

CATH classification: 3.30.70.120

Solvent-accessible surface area: 15343 Å² total; per-residue (Å²): 181,143,58,79,60,204,53,6,38,0,1,14,0,20,12,8,46,89,42,151,78,168,66,157,39,5,27,112,18,0,7,65,82,0,121,133,61,57,8,51,10,7,13,0,15,101,2,49,71,21,39,105,170,63,52,14,0,2,0,3,0,8,10,103,6,136,31,0,78,109,0,5,99,61,1,33,89,14,4,168,100,28,40,1,0,9,9,92,4,64,7,26,34,47,6,109,128,88,200,183,97,65,66,66,209,91,4,39,0,1,12,1,16,7,11,46,73,35,132,88,160,67,110,37,6,29,92,21,0,13,91,74,0,151,137,38,62,9,60,11,9,12,0,26,102,1,38,49,12,41,53,124,173,92,131,48,55,14,0,0,0,4,0,11,11,127,16,134,37,4,94,88,0,14,96,46,2,98,85,18,19,184,100,36,52,10,0,15,10,94,4,65,6,12,91,56,71,195,136,67,102,70,193,105,6,34,0,0,12,0,16,9,7,49,86,23,124,81,155,67,102,38,3,33,111,17,0,10,71,81,0,159,119,58,50,7,23,10,9,11,0,19,107,1,47,47,19,49,51,229,224,104,135,87,98,17,54,15,0,0,0,5,0,8,9,90,13,118,44,5,97,106,0,14,107,54,0,58,52,17,0,134,84,14,40,0,0,12,15,90,6,86,8,57

B-factor: mean 60.15, std 17.08, range [25.05, 121.7]

Secondary structure (DSSP, 8-state):
---SBSSEEEEEEEEETT-EETTEEHHHHHHHHHHHTT-S-EEEEE-SEEE--PPEEEEEEEEEHHHHHHHHHHHTTT-SSSEEEEEE-EEEE--SS--/---SEEEEEEEEEEEETT-EETTEEHHHHHHHHHHHTT-S-EEEEE-SEEEE----S-EEEEEEEEEHHHHHHHHHHHTTT-SSSEEEEEEEEE----/---S-SSEEEEEEEEETT-EETTEEHHHHHHHHHHHHT-SEEEEEE-SEEE-----TTS-EEEEEEEEEHHHHHHHHHHHGGG-SS-EEEEEEEEE-